Protein AF-A0A5S9R3N2-F1 (afdb_monomer)

Secondary structure (DSSP, 8-state):
-PPPP--SGGGGGGSSEEEEEEEEE-TT--S-STTHHHHHHHHHHHHHHHTT-EEEEEE-S-EETTEEEEEEEEEEEHHHHT-B-TTSSBHHHHHHHHHHHHHSSS----EEEEE-HHHHHHHHHHHHHHHHTHHHHHHHHHHHGGG--TTGGGSPPEEEE-SS--TTS-EEEEEEEEEEEPTTSS-EEEEEEEE-GGG-TT--BTTBS--TTS-BEEESPP--S--PPEEEEEEEE-B-TTT--TT-B--S--SS-EEEEEESSHHHHHHHHHHHHHHH-GGG-

Mean predicted aligned error: 8.27 Å

Organism: Mycolicibacterium vanbaalenii (NCBI:txid110539)

Structure (mmCIF, N/CA/C/O backbone):
data_AF-A0A5S9R3N2-F1
#
_entry.id   AF-A0A5S9R3N2-F1
#
loop_
_atom_site.group_PDB
_atom_site.id
_atom_site.type_symbol
_atom_site.label_atom_id
_atom_site.label_alt_id
_atom_site.label_comp_id
_atom_site.label_asym_id
_atom_site.label_entity_id
_atom_site.label_seq_id
_atom_site.pdbx_PDB_ins_code
_atom_site.Cartn_x
_atom_site.Cartn_y
_atom_site.Cartn_z
_atom_site.occupancy
_atom_site.B_iso_or_equiv
_atom_site.auth_seq_id
_atom_site.auth_comp_id
_atom_site.auth_asym_id
_atom_site.auth_atom_id
_atom_site.pdbx_PDB_model_num
ATOM 1 N N . MET A 1 1 ? -7.292 -4.914 -21.454 1.00 49.28 1 MET A N 1
ATOM 2 C CA . MET A 1 1 ? -6.647 -3.614 -21.186 1.00 49.28 1 MET A CA 1
ATOM 3 C C . MET A 1 1 ? -7.211 -3.147 -19.859 1.00 49.28 1 MET A C 1
ATOM 5 O O . MET A 1 1 ? -8.420 -2.962 -19.795 1.00 49.28 1 MET A O 1
ATOM 9 N N . GLU A 1 2 ? -6.412 -3.124 -18.789 1.00 64.81 2 GLU A N 1
ATOM 10 C CA . GLU A 1 2 ? -6.899 -2.618 -17.497 1.00 64.81 2 GLU A CA 1
ATOM 11 C C . GLU A 1 2 ? -7.214 -1.121 -17.637 1.00 64.81 2 GLU A C 1
ATOM 13 O O . GLU A 1 2 ? -6.477 -0.382 -18.295 1.00 64.81 2 GLU A O 1
ATOM 18 N N . VAL A 1 3 ? -8.349 -0.695 -17.081 1.00 78.44 3 VAL A N 1
ATOM 19 C CA . VAL A 1 3 ? -8.794 0.704 -17.096 1.00 78.44 3 VAL A CA 1
ATOM 20 C C . VAL A 1 3 ? -8.132 1.424 -15.929 1.00 78.44 3 VAL A C 1
ATOM 22 O O . VAL A 1 3 ? -8.091 0.895 -14.821 1.00 78.44 3 VAL A O 1
ATOM 25 N N . LEU A 1 4 ? -7.608 2.622 -16.182 1.00 82.06 4 LEU A N 1
ATOM 26 C CA . LEU A 1 4 ? -6.974 3.435 -15.152 1.00 82.06 4 LEU A CA 1
ATOM 27 C C . LEU A 1 4 ? -7.987 3.786 -14.041 1.00 82.06 4 LEU A C 1
ATOM 29 O O . LEU A 1 4 ? -9.078 4.256 -14.379 1.00 82.06 4 LEU A O 1
ATOM 33 N N . PRO A 1 5 ? -7.643 3.634 -12.748 1.00 83.25 5 PRO A N 1
ATOM 34 C CA . PRO A 1 5 ? -8.538 3.994 -11.652 1.00 83.25 5 PRO A CA 1
ATOM 35 C C . PRO A 1 5 ? -8.988 5.462 -11.705 1.00 83.25 5 PRO A C 1
ATOM 37 O O . PRO A 1 5 ? -8.239 6.357 -12.115 1.00 83.25 5 PRO A O 1
ATOM 40 N N . THR A 1 6 ? -10.218 5.726 -11.269 1.00 84.94 6 THR A N 1
ATOM 41 C CA . THR A 1 6 ? -10.836 7.064 -11.232 1.00 84.94 6 THR A CA 1
ATOM 42 C C . THR A 1 6 ? -11.116 7.480 -9.798 1.00 84.94 6 THR A C 1
ATOM 44 O O . THR A 1 6 ? -11.532 6.642 -9.020 1.00 84.94 6 THR A O 1
ATOM 47 N N . ARG A 1 7 ? -10.950 8.757 -9.445 1.00 82.81 7 ARG A N 1
ATOM 48 C CA . ARG A 1 7 ? -11.195 9.256 -8.078 1.00 82.81 7 ARG A CA 1
ATOM 49 C C . ARG A 1 7 ? -12.700 9.437 -7.806 1.00 82.81 7 ARG A C 1
ATOM 51 O O . ARG A 1 7 ? -13.434 9.797 -8.723 1.00 82.81 7 ARG A O 1
ATOM 58 N N . GLY A 1 8 ? -13.128 9.255 -6.553 1.00 76.75 8 GLY A N 1
ATOM 59 C CA . GLY A 1 8 ? -14.491 9.537 -6.069 1.00 76.75 8 GLY A CA 1
ATOM 60 C C . GLY A 1 8 ? -15.177 8.341 -5.400 1.00 76.75 8 GLY A C 1
ATOM 61 O O . GLY A 1 8 ? -14.765 7.198 -5.597 1.00 76.75 8 GLY A O 1
ATOM 62 N N . ASP A 1 9 ? -16.230 8.604 -4.625 1.00 75.88 9 ASP A N 1
ATOM 63 C CA . ASP A 1 9 ? -16.916 7.584 -3.812 1.00 75.88 9 ASP A CA 1
ATOM 64 C C . ASP A 1 9 ? -17.623 6.524 -4.665 1.00 75.88 9 ASP A C 1
ATOM 66 O O . ASP A 1 9 ? -17.550 5.331 -4.368 1.00 75.88 9 ASP A O 1
ATOM 70 N N . ASP A 1 10 ? -18.211 6.922 -5.795 1.00 83.00 10 ASP A N 1
ATOM 71 C CA . ASP A 1 10 ? -18.838 5.986 -6.739 1.00 83.00 10 ASP A CA 1
ATOM 72 C C . ASP A 1 10 ? -17.826 4.981 -7.320 1.00 83.00 10 ASP A C 1
ATOM 74 O O . ASP A 1 10 ? -18.173 3.843 -7.654 1.00 83.00 10 ASP A O 1
ATOM 78 N N . ALA A 1 11 ? -16.546 5.367 -7.403 1.00 87.25 11 ALA A N 1
ATOM 79 C CA . ALA A 1 11 ? -15.490 4.509 -7.930 1.00 87.25 11 ALA A CA 1
ATOM 80 C C . ALA A 1 11 ? -15.107 3.375 -6.966 1.00 87.25 11 ALA A C 1
ATOM 82 O O . ALA A 1 11 ? -14.606 2.343 -7.424 1.00 87.25 11 ALA A O 1
ATOM 83 N N . LEU A 1 12 ? -15.417 3.499 -5.666 1.00 90.75 12 LEU A N 1
ATOM 84 C CA . LEU A 1 12 ? -15.166 2.454 -4.664 1.00 90.75 12 LEU A CA 1
ATOM 85 C C . LEU A 1 12 ? -15.790 1.110 -5.060 1.00 90.75 12 LEU A C 1
ATOM 87 O O . LEU A 1 12 ? -15.253 0.048 -4.751 1.00 90.75 12 LEU A O 1
ATOM 91 N N . GLN A 1 13 ? -16.896 1.132 -5.811 1.00 88.50 13 GLN A N 1
ATOM 92 C CA . GLN A 1 13 ? -17.572 -0.087 -6.259 1.00 88.50 13 GLN A CA 1
ATOM 93 C C . GLN A 1 13 ? -16.797 -0.889 -7.321 1.00 88.50 13 GLN A C 1
ATOM 95 O O . GLN A 1 13 ? -17.132 -2.057 -7.579 1.00 88.50 13 GLN A O 1
ATOM 100 N N . THR A 1 14 ? -15.756 -0.287 -7.899 1.00 89.50 14 THR A N 1
ATOM 101 C CA . THR A 1 14 ? -14.959 -0.839 -9.004 1.00 89.50 14 THR A CA 1
ATOM 102 C C . THR A 1 14 ? -13.580 -1.348 -8.583 1.00 89.50 14 THR A C 1
ATOM 104 O O . THR A 1 14 ? -12.957 -2.093 -9.339 1.00 89.50 14 THR A O 1
ATOM 107 N N . TYR A 1 15 ? -13.106 -0.988 -7.389 1.00 92.88 15 TYR A N 1
ATOM 108 C CA . TYR A 1 15 ? -11.791 -1.400 -6.901 1.00 92.88 15 TYR A CA 1
ATOM 109 C C . TYR A 1 15 ? -11.777 -2.861 -6.441 1.00 92.88 15 TYR A C 1
ATOM 111 O O . TYR A 1 15 ? -12.813 -3.445 -6.120 1.00 92.88 15 TYR A O 1
ATOM 119 N N . ARG A 1 16 ? -10.581 -3.466 -6.406 1.00 93.25 16 ARG A N 1
ATOM 120 C CA . ARG A 1 16 ? -10.380 -4.830 -5.880 1.00 93.25 16 ARG A CA 1
ATOM 121 C C . ARG A 1 16 ? -10.579 -4.897 -4.363 1.00 93.25 16 ARG A C 1
ATOM 123 O O . ARG A 1 16 ? -11.036 -5.918 -3.846 1.00 93.25 16 ARG A O 1
ATOM 130 N N . SER A 1 17 ? -10.277 -3.804 -3.672 1.00 94.56 17 SER A N 1
ATOM 131 C CA . SER A 1 17 ? -10.506 -3.622 -2.243 1.00 94.56 17 SER A CA 1
ATOM 132 C C . SER A 1 17 ? -10.800 -2.161 -1.920 1.00 94.56 17 SER A C 1
ATOM 134 O O . SER A 1 17 ? -10.365 -1.266 -2.645 1.00 94.56 17 SER A O 1
ATOM 136 N N . VAL A 1 18 ? -11.477 -1.933 -0.800 1.00 96.50 18 VAL A N 1
ATOM 137 C CA . VAL A 1 18 ? -11.767 -0.606 -0.246 1.00 96.50 18 VAL A CA 1
ATOM 138 C C . VAL A 1 18 ? -11.217 -0.550 1.172 1.00 96.50 18 VAL A C 1
ATOM 140 O O . VAL A 1 18 ? -11.474 -1.455 1.965 1.00 96.50 18 VAL A O 1
ATOM 143 N N . VAL A 1 19 ? -10.478 0.506 1.494 1.00 95.81 19 VAL A N 1
ATOM 144 C CA . VAL A 1 19 ? -10.038 0.779 2.864 1.00 95.81 19 VAL A CA 1
ATOM 145 C C . VAL A 1 19 ? -11.189 1.419 3.628 1.00 95.81 19 VAL A C 1
ATOM 147 O O . VAL A 1 19 ? -11.817 2.362 3.147 1.00 95.81 19 VAL A O 1
ATOM 150 N N . TRP A 1 20 ? -11.485 0.875 4.800 1.00 97.50 20 TRP A N 1
ATOM 151 C CA . TRP A 1 20 ? -12.484 1.370 5.737 1.00 97.50 20 TRP A CA 1
ATOM 152 C C . TRP A 1 20 ? -11.808 1.821 7.019 1.00 97.50 20 TRP A C 1
ATOM 154 O O . TRP A 1 20 ? -10.958 1.107 7.546 1.00 97.50 20 TRP A O 1
ATOM 164 N N . CYS A 1 21 ? -12.231 2.974 7.520 1.00 96.75 21 CYS A N 1
ATOM 165 C CA . CYS A 1 21 ? -11.824 3.505 8.807 1.00 96.75 21 CYS A CA 1
ATOM 166 C C . CYS A 1 21 ? -12.900 3.200 9.845 1.00 96.75 21 CYS A C 1
ATOM 168 O O . CYS A 1 21 ? -14.094 3.382 9.589 1.00 96.75 21 CYS A O 1
ATOM 170 N N . ILE A 1 22 ? -12.455 2.756 11.014 1.00 97.12 22 ILE A N 1
ATOM 171 C CA . ILE A 1 22 ? -13.228 2.762 12.252 1.00 97.12 22 ILE A CA 1
ATOM 172 C C . ILE A 1 22 ? -12.551 3.795 13.135 1.00 97.12 22 ILE A C 1
ATOM 174 O O . ILE A 1 22 ? -11.367 3.657 13.412 1.00 97.12 22 ILE A O 1
ATOM 178 N N . GLU A 1 23 ? -13.268 4.830 13.539 1.00 94.75 23 GLU A N 1
ATOM 179 C CA . GLU A 1 23 ? -12.723 5.940 14.311 1.00 94.75 23 GLU A CA 1
ATOM 180 C C . GLU A 1 23 ? -13.515 6.130 15.600 1.00 94.75 23 GLU A C 1
ATOM 182 O O . GLU A 1 23 ? -14.741 5.993 15.614 1.00 94.75 23 GLU A O 1
ATOM 187 N N . VAL A 1 24 ? -12.803 6.468 16.670 1.00 92.75 24 VAL A N 1
ATOM 188 C CA . VAL A 1 24 ? -13.380 6.870 17.950 1.00 92.75 24 VAL A CA 1
ATOM 189 C C . VAL A 1 24 ? -12.661 8.111 18.473 1.00 92.75 24 VAL A C 1
ATOM 191 O O . VAL A 1 24 ? -11.440 8.232 18.360 1.00 92.75 24 VAL A O 1
ATOM 194 N N . ARG A 1 25 ? -13.427 9.048 19.034 1.00 89.94 25 ARG A N 1
ATOM 195 C CA . ARG A 1 25 ? -12.912 10.269 19.670 1.00 89.94 25 ARG A CA 1
ATOM 196 C C . ARG A 1 25 ? -12.818 10.063 21.178 1.00 89.94 25 ARG A C 1
ATOM 198 O O . ARG A 1 25 ? -13.743 9.518 21.779 1.00 89.94 25 ARG A O 1
ATOM 205 N N . ASP A 1 26 ? -11.739 10.542 21.792 1.00 88.00 26 ASP A N 1
ATOM 206 C CA . ASP A 1 26 ? -11.514 10.438 23.237 1.00 88.00 26 ASP A CA 1
ATOM 207 C C . ASP A 1 26 ? -11.354 11.823 23.895 1.00 88.00 26 ASP A C 1
ATOM 209 O O . ASP A 1 26 ? -10.277 12.191 24.371 1.00 88.00 26 ASP A O 1
ATOM 213 N N . PRO A 1 27 ? -12.432 12.630 23.958 1.00 86.88 27 PRO A N 1
ATOM 214 C CA . PRO A 1 27 ? -12.379 13.965 24.560 1.00 86.88 27 PRO A CA 1
ATOM 215 C C . PRO A 1 27 ? -12.075 13.932 26.063 1.00 86.88 27 PRO A C 1
ATOM 217 O O . PRO A 1 27 ? -11.571 14.906 26.618 1.00 86.88 27 PRO A O 1
ATOM 220 N N . ALA A 1 28 ? -12.380 12.817 26.731 1.00 86.06 28 ALA A N 1
ATOM 221 C CA . ALA A 1 28 ? -12.097 12.620 28.146 1.00 86.06 28 ALA A CA 1
ATOM 222 C C . ALA A 1 28 ? -10.658 12.137 28.405 1.00 86.06 28 ALA A C 1
ATOM 224 O O . ALA A 1 28 ? -10.270 12.028 29.570 1.00 86.06 28 ALA A O 1
ATOM 225 N N . LYS A 1 29 ? -9.877 11.883 27.341 1.00 84.81 29 LYS A N 1
ATOM 226 C CA . LYS A 1 29 ? -8.503 11.369 27.385 1.00 84.81 29 LYS A CA 1
ATOM 227 C C . LYS A 1 29 ? -8.404 10.133 28.281 1.00 84.81 29 LYS A C 1
ATOM 229 O O . LYS A 1 29 ? -7.531 10.068 29.135 1.00 84.81 29 LYS A O 1
ATOM 234 N N . ILE A 1 30 ? -9.338 9.191 28.148 1.00 84.12 30 ILE A N 1
ATOM 235 C CA . ILE A 1 30 ? -9.422 7.960 28.949 1.00 84.12 30 ILE A CA 1
ATOM 236 C C . ILE A 1 30 ? -8.388 6.922 28.506 1.00 84.12 30 ILE A C 1
ATOM 238 O O . ILE A 1 30 ? -7.948 6.108 29.320 1.00 84.12 30 ILE A O 1
ATOM 242 N N . LEU A 1 31 ? -8.010 6.919 27.228 1.00 80.25 31 LEU A N 1
ATOM 243 C CA . LEU A 1 31 ? -7.076 5.944 26.676 1.00 80.25 31 LEU A CA 1
ATOM 244 C C . LEU A 1 31 ? -5.619 6.268 27.037 1.00 80.25 31 LEU A C 1
ATOM 246 O O . LEU A 1 31 ? -4.851 5.314 27.119 1.00 80.25 31 LEU A O 1
ATOM 250 N N . VAL A 1 32 ? -5.312 7.546 27.345 1.00 63.56 32 VAL A N 1
ATOM 251 C CA . VAL A 1 32 ? -4.076 8.191 27.893 1.00 63.56 32 VAL A CA 1
ATOM 252 C C . VAL A 1 32 ? -2.705 7.671 27.411 1.00 63.56 32 VAL A C 1
ATOM 254 O O . VAL A 1 32 ? -1.679 8.091 27.941 1.00 63.56 32 VAL A O 1
ATOM 257 N N . ASP A 1 33 ? -2.653 6.748 26.463 1.00 64.50 33 ASP A N 1
ATOM 258 C CA . ASP A 1 33 ? -1.460 5.989 26.104 1.00 64.50 33 ASP A CA 1
ATOM 259 C C . ASP A 1 33 ? -1.456 5.726 24.595 1.00 64.50 33 ASP A C 1
ATOM 261 O O . ASP A 1 33 ? -2.419 5.170 24.057 1.00 64.50 33 ASP A O 1
ATOM 265 N N . ASP A 1 34 ? -0.338 6.084 23.965 1.00 63.19 34 ASP A N 1
ATOM 266 C CA . ASP A 1 34 ? 0.006 5.932 22.547 1.00 63.19 34 ASP A CA 1
ATOM 267 C C . ASP A 1 34 ? 0.194 4.450 22.125 1.00 63.19 34 ASP A C 1
ATOM 269 O O . ASP A 1 34 ? 0.749 4.153 21.076 1.00 63.19 34 ASP A O 1
ATOM 273 N N . SER A 1 35 ? -0.222 3.487 22.959 1.00 78.44 35 SER A N 1
ATOM 274 C CA . SER A 1 35 ? -0.158 2.041 22.695 1.00 78.44 35 SER A CA 1
ATOM 275 C C . SER A 1 35 ? -1.501 1.415 22.300 1.00 78.44 35 SER A C 1
ATOM 277 O O . SER A 1 35 ? -1.657 0.186 22.306 1.00 78.44 35 SER A O 1
ATOM 279 N N . VAL A 1 36 ? -2.536 2.217 22.022 1.00 86.25 36 VAL A N 1
ATOM 280 C CA . VAL A 1 36 ? -3.865 1.691 21.653 1.00 86.25 36 VAL A CA 1
ATOM 281 C C . VAL A 1 36 ? -3.776 0.805 20.410 1.00 86.25 36 VAL A C 1
ATOM 283 O O . VAL A 1 36 ? -4.348 -0.293 20.403 1.00 86.25 36 VAL A O 1
ATOM 286 N N . GLY A 1 37 ? -3.027 1.230 19.398 1.00 86.19 37 GLY A N 1
ATOM 287 C CA . GLY A 1 37 ? -2.753 0.474 18.186 1.00 86.19 37 GLY A CA 1
ATOM 288 C C . GLY A 1 37 ? -2.079 -0.858 18.495 1.00 86.19 37 GLY A C 1
ATOM 289 O O . GLY A 1 37 ? -2.612 -1.907 18.127 1.00 86.19 37 GLY A O 1
ATOM 290 N N . GLU A 1 38 ? -0.986 -0.845 19.262 1.00 86.12 38 GLU A N 1
ATOM 291 C CA . GLU A 1 38 ? -0.251 -2.061 19.650 1.00 86.12 38 GLU A CA 1
ATOM 292 C C . GLU A 1 38 ? -1.133 -3.058 20.420 1.00 86.12 38 GLU A C 1
ATOM 294 O O . GLU A 1 38 ? -1.166 -4.256 20.116 1.00 86.12 38 GLU A O 1
ATOM 299 N N . ARG A 1 39 ? -1.907 -2.573 21.401 1.00 87.94 39 ARG A N 1
ATOM 300 C CA . ARG A 1 39 ? -2.782 -3.416 22.234 1.00 87.94 39 ARG A CA 1
ATOM 301 C C . ARG A 1 39 ? -3.935 -4.029 21.447 1.00 87.94 39 ARG A C 1
ATOM 303 O O . ARG A 1 39 ? -4.363 -5.146 21.747 1.00 87.94 39 ARG A O 1
ATOM 310 N N . THR A 1 40 ? -4.464 -3.306 20.463 1.00 92.19 40 THR A N 1
ATOM 311 C CA . THR A 1 40 ? -5.626 -3.750 19.679 1.00 92.19 40 THR A CA 1
ATOM 312 C C . THR A 1 40 ? -5.243 -4.517 18.414 1.00 92.19 40 THR A C 1
ATOM 314 O O . THR A 1 40 ? -6.062 -5.302 17.926 1.00 92.19 40 THR A O 1
ATOM 317 N N . GLN A 1 41 ? -4.002 -4.388 17.929 1.00 91.44 41 GLN A N 1
ATOM 318 C CA . GLN A 1 41 ? -3.512 -4.991 16.685 1.00 91.44 41 GLN A CA 1
ATOM 319 C C . GLN A 1 41 ? -3.823 -6.484 16.580 1.00 91.44 41 GLN A C 1
ATOM 321 O O . GLN A 1 41 ? -4.358 -6.923 15.562 1.00 91.44 41 GLN A O 1
ATOM 326 N N . GLY A 1 42 ? -3.524 -7.273 17.617 1.00 92.12 42 GLY A N 1
ATOM 327 C CA . GLY A 1 42 ? -3.756 -8.722 17.596 1.00 92.12 42 GLY A CA 1
ATOM 328 C C . GLY A 1 42 ? -5.237 -9.079 17.423 1.00 92.12 42 GLY A C 1
ATOM 329 O O . GLY A 1 42 ? -5.586 -9.919 16.591 1.00 92.12 42 GLY A O 1
ATOM 330 N N . THR A 1 43 ? -6.115 -8.392 18.158 1.00 94.94 43 THR A N 1
ATOM 331 C CA . THR A 1 43 ? -7.570 -8.594 18.099 1.00 94.94 43 THR A CA 1
ATOM 332 C C . THR A 1 43 ? -8.137 -8.165 16.749 1.00 94.94 43 THR A C 1
ATOM 334 O O . THR A 1 43 ? -8.847 -8.939 16.105 1.00 94.94 43 THR A O 1
ATOM 337 N N . VAL A 1 44 ? -7.797 -6.958 16.292 1.00 95.88 44 VAL A N 1
ATOM 338 C CA . VAL A 1 44 ? -8.295 -6.401 15.027 1.00 95.88 44 VAL A CA 1
ATOM 339 C C . VAL A 1 44 ? -7.820 -7.241 13.845 1.00 95.88 44 VAL A C 1
ATOM 341 O O . VAL A 1 44 ? -8.634 -7.618 13.000 1.00 95.88 44 VAL A O 1
ATOM 344 N N . SER A 1 45 ? -6.538 -7.618 13.827 1.00 94.88 45 SER A N 1
ATOM 345 C CA . SER A 1 45 ? -5.966 -8.473 12.782 1.00 94.88 45 SER A CA 1
ATOM 346 C C . SER A 1 45 ? -6.663 -9.828 12.716 1.00 94.88 45 SER A C 1
ATOM 348 O O . SER A 1 45 ? -7.013 -10.281 11.629 1.00 94.88 45 SER A O 1
ATOM 350 N N . ALA A 1 46 ? -6.910 -10.472 13.863 1.00 96.62 46 ALA A N 1
ATOM 351 C CA . ALA A 1 46 ? -7.569 -11.775 13.907 1.00 96.62 46 ALA A CA 1
ATOM 352 C C . ALA A 1 46 ? -9.015 -11.713 13.388 1.00 96.62 46 ALA A C 1
ATOM 354 O O . ALA A 1 46 ? -9.430 -12.568 12.599 1.00 96.62 46 ALA A O 1
ATOM 355 N N . VAL A 1 47 ? -9.776 -10.687 13.791 1.00 97.88 47 VAL A N 1
ATOM 356 C CA . VAL A 1 47 ? -11.153 -10.498 13.314 1.00 97.88 47 VAL A CA 1
ATOM 357 C C . VAL A 1 47 ? -11.156 -10.185 11.820 1.00 97.88 47 VAL A C 1
ATOM 359 O O . VAL A 1 47 ? -11.846 -10.881 11.078 1.00 97.88 47 VAL A O 1
ATOM 362 N N . ALA A 1 48 ? -10.354 -9.226 11.350 1.00 97.19 48 ALA A N 1
ATOM 363 C CA . ALA A 1 48 ? -10.262 -8.887 9.929 1.00 97.19 48 ALA A CA 1
ATOM 364 C C . ALA A 1 48 ? -9.872 -10.107 9.072 1.00 97.19 48 ALA A C 1
ATOM 366 O O . ALA A 1 48 ? -10.553 -10.420 8.089 1.00 97.19 48 ALA A O 1
ATOM 367 N N . ALA A 1 49 ? -8.853 -10.861 9.495 1.00 96.88 49 ALA A N 1
ATOM 368 C CA . ALA A 1 49 ? -8.376 -12.047 8.788 1.00 96.88 49 ALA A CA 1
ATOM 369 C C . ALA A 1 49 ? -9.442 -13.150 8.680 1.00 96.88 49 ALA A C 1
ATOM 371 O O . ALA A 1 49 ? -9.498 -13.846 7.666 1.00 96.88 49 ALA A O 1
ATOM 372 N N . SER A 1 50 ? -10.342 -13.282 9.665 1.00 97.56 50 SER A N 1
ATOM 373 C CA . SER A 1 50 ? -11.446 -14.258 9.605 1.00 97.56 50 SER A CA 1
ATOM 374 C C . SER A 1 50 ? -12.441 -14.003 8.459 1.00 97.56 50 SER A C 1
ATOM 376 O O . SER A 1 50 ? -13.141 -14.923 8.036 1.00 97.56 50 SER A O 1
ATOM 378 N N . TYR A 1 51 ? -12.447 -12.784 7.906 1.00 96.94 51 TYR A N 1
ATOM 379 C CA . TYR A 1 51 ? -13.213 -12.388 6.719 1.00 96.94 51 TYR A CA 1
ATOM 380 C C . TYR A 1 51 ? -12.335 -12.248 5.462 1.00 96.94 51 TYR A C 1
ATOM 382 O O . TYR A 1 51 ? -12.797 -11.745 4.440 1.00 96.94 51 TYR A O 1
ATOM 390 N N . GLY A 1 52 ? -11.059 -12.645 5.518 1.00 96.25 52 GLY A N 1
ATOM 391 C CA . GLY A 1 52 ? -10.096 -12.422 4.435 1.00 96.25 52 GLY A CA 1
ATOM 392 C C . GLY A 1 52 ? -9.737 -10.946 4.221 1.00 96.25 52 GLY A C 1
ATOM 393 O O . GLY A 1 52 ? -9.302 -10.578 3.132 1.00 96.25 52 GLY A O 1
ATOM 394 N N . CYS A 1 53 ? -9.958 -10.097 5.227 1.00 97.06 53 CYS A N 1
ATOM 395 C CA . CYS A 1 53 ? -9.572 -8.687 5.220 1.00 97.06 53 CYS A CA 1
ATOM 396 C C . CYS A 1 53 ? -8.193 -8.502 5.863 1.00 97.06 53 CYS A C 1
ATOM 398 O O . CYS A 1 53 ? -7.725 -9.366 6.606 1.00 97.06 53 CYS A O 1
ATOM 400 N N . ILE A 1 54 ? -7.559 -7.364 5.589 1.00 94.00 54 ILE A N 1
ATOM 401 C CA . ILE A 1 54 ? -6.234 -7.021 6.119 1.00 94.00 54 ILE A CA 1
ATOM 402 C C . ILE A 1 54 ? -6.391 -5.820 7.053 1.00 94.00 54 ILE A C 1
ATOM 404 O O . ILE A 1 54 ? -7.049 -4.845 6.696 1.00 94.00 54 ILE A O 1
ATOM 408 N N . PHE A 1 55 ? -5.821 -5.906 8.252 1.00 92.75 55 PHE A N 1
ATOM 409 C CA . PHE A 1 55 ? -5.613 -4.740 9.108 1.00 92.75 55 PHE A CA 1
ATOM 410 C C . PHE A 1 55 ? -4.349 -4.023 8.628 1.00 92.75 55 PHE A C 1
ATOM 412 O O . PHE A 1 55 ? -3.284 -4.635 8.640 1.00 92.75 55 PHE A O 1
ATOM 419 N N . ASP A 1 56 ? -4.488 -2.781 8.159 1.00 88.56 56 ASP A N 1
ATOM 420 C CA . ASP A 1 56 ? -3.366 -2.010 7.609 1.00 88.56 56 ASP A CA 1
ATOM 421 C C . ASP A 1 56 ? -2.574 -1.338 8.745 1.00 88.56 56 ASP A C 1
ATOM 423 O O . ASP A 1 56 ? -1.388 -1.609 8.922 1.00 88.56 56 ASP A O 1
ATOM 427 N N . CYS A 1 57 ? -3.227 -0.484 9.538 1.00 86.94 57 CYS A N 1
ATOM 428 C CA . CYS A 1 57 ? -2.614 0.223 10.665 1.00 86.94 57 CYS A CA 1
ATOM 429 C C . CYS A 1 57 ? -3.668 0.798 11.626 1.00 86.94 57 CYS A C 1
ATOM 431 O O . CYS A 1 57 ? -4.872 0.795 11.339 1.00 86.94 57 CYS A O 1
ATOM 433 N N . CYS A 1 58 ? -3.197 1.306 12.766 1.00 89.00 58 CYS A N 1
ATOM 434 C CA . CYS A 1 58 ? -3.954 2.173 13.660 1.00 89.00 58 CYS A CA 1
ATOM 435 C C . CYS A 1 58 ? -3.220 3.513 13.794 1.00 89.00 58 CYS A C 1
ATOM 437 O O . CYS A 1 58 ? -2.003 3.502 13.948 1.00 89.00 58 CYS A O 1
ATOM 439 N N . TYR A 1 59 ? -3.957 4.620 13.726 1.00 84.88 59 TYR A N 1
ATOM 440 C CA . TYR A 1 59 ? -3.504 5.936 14.179 1.00 84.88 59 TYR A CA 1
ATOM 441 C C . TYR A 1 59 ? -3.975 6.130 15.612 1.00 84.88 59 TYR A C 1
ATOM 443 O O . TYR A 1 59 ? -5.173 5.972 15.874 1.00 84.88 59 TYR A O 1
ATOM 451 N N . ASP A 1 60 ? -3.046 6.413 16.515 1.00 80.25 60 ASP A N 1
ATOM 452 C CA . ASP A 1 60 ? -3.291 6.527 17.953 1.00 80.25 60 ASP A CA 1
ATOM 453 C C . ASP A 1 60 ? -2.522 7.664 18.645 1.00 80.25 60 ASP A C 1
ATOM 455 O O . ASP A 1 60 ? -2.666 7.833 19.856 1.00 80.25 60 ASP A O 1
ATOM 459 N N . ASP A 1 61 ? -1.790 8.475 17.881 1.00 75.62 61 ASP A N 1
ATOM 460 C CA . ASP A 1 61 ? -1.014 9.638 18.327 1.00 75.62 61 ASP A CA 1
ATOM 461 C C . ASP A 1 61 ? -1.553 10.983 17.793 1.00 75.62 61 ASP A C 1
ATOM 463 O O . ASP A 1 61 ? -0.981 12.043 18.059 1.00 75.62 61 ASP A O 1
ATOM 467 N N . ASP A 1 62 ? -2.677 10.963 17.069 1.00 75.44 62 ASP A N 1
ATOM 468 C CA . ASP A 1 62 ? -3.266 12.146 16.446 1.00 75.44 62 ASP A CA 1
ATOM 469 C C . ASP A 1 62 ? -4.351 12.830 17.305 1.00 75.44 62 ASP A C 1
ATOM 471 O O . ASP A 1 62 ? -5.095 12.219 18.081 1.00 75.44 62 ASP A O 1
ATOM 475 N N . GLU A 1 63 ? -4.533 14.132 17.069 1.00 78.81 63 GLU A N 1
ATOM 476 C CA . GLU A 1 63 ? -5.614 14.936 17.640 1.00 78.81 63 GLU A CA 1
ATOM 477 C C . GLU A 1 63 ? -6.249 15.872 16.598 1.00 78.81 63 GLU A C 1
ATOM 479 O O . GLU A 1 63 ? -5.596 16.365 15.679 1.00 78.81 63 GLU A O 1
ATOM 484 N N . VAL A 1 64 ? -7.548 16.144 16.745 1.00 79.50 64 VAL A N 1
ATOM 485 C CA . VAL A 1 64 ? -8.242 17.211 16.001 1.00 79.50 64 VAL A CA 1
ATOM 486 C C . VAL A 1 64 ? -8.887 18.128 17.015 1.00 79.50 64 VAL A C 1
ATOM 488 O O . VAL A 1 64 ? -9.583 17.651 17.906 1.00 79.50 64 VAL A O 1
ATOM 491 N N . ASP A 1 65 ? -8.657 19.433 16.882 1.00 83.69 65 ASP A N 1
ATOM 492 C CA . ASP A 1 65 ? -9.149 20.435 17.831 1.00 83.69 65 ASP A CA 1
ATOM 493 C C . ASP A 1 65 ? -8.791 20.079 19.295 1.00 83.69 65 ASP A C 1
ATOM 495 O O . ASP A 1 65 ? -9.618 20.214 20.194 1.00 83.69 65 ASP A O 1
ATOM 499 N N . GLU A 1 66 ? -7.561 19.588 19.524 1.00 82.56 66 GLU A N 1
ATOM 500 C CA . GLU A 1 66 ? -7.027 19.124 20.828 1.00 82.56 66 GLU A CA 1
ATOM 501 C C . GLU A 1 66 ? -7.740 17.887 21.426 1.00 82.56 66 GLU A C 1
ATOM 503 O O . GLU A 1 66 ? -7.529 17.528 22.595 1.00 82.56 66 GLU A O 1
ATOM 508 N N . ILE A 1 67 ? -8.592 17.226 20.633 1.00 84.50 67 ILE A N 1
ATOM 509 C CA . ILE A 1 67 ? -9.292 15.989 20.988 1.00 84.50 67 ILE A CA 1
ATOM 510 C C . ILE A 1 67 ? -8.560 14.801 20.350 1.00 84.50 67 ILE A C 1
ATOM 512 O O . ILE A 1 67 ? -8.596 14.666 19.118 1.00 84.50 67 ILE A O 1
ATOM 516 N N . PRO A 1 68 ? -7.956 13.911 21.164 1.00 87.69 68 PRO A N 1
ATOM 517 C CA . PRO A 1 68 ? -7.360 12.679 20.671 1.00 87.69 68 PRO A CA 1
ATOM 518 C C . PRO A 1 68 ? -8.378 11.830 19.920 1.00 87.69 68 PRO A C 1
ATOM 520 O O . PRO A 1 68 ? -9.555 11.743 20.305 1.00 87.69 68 PRO A O 1
ATOM 523 N N . TYR A 1 69 ? -7.924 11.187 18.853 1.00 88.00 69 TYR A N 1
ATOM 524 C CA . TYR A 1 69 ? -8.723 10.200 18.149 1.00 88.00 69 TYR A CA 1
ATOM 525 C C . TYR A 1 69 ? -7.903 8.970 17.816 1.00 88.00 69 TYR A C 1
ATOM 527 O O . TYR A 1 69 ? -6.697 9.034 17.619 1.00 88.00 69 TYR A O 1
ATOM 535 N N . TYR A 1 70 ? -8.607 7.850 17.733 1.00 90.88 70 TYR A N 1
ATOM 536 C CA . TYR A 1 70 ? -8.025 6.568 17.391 1.00 90.88 70 TYR A CA 1
ATOM 537 C C . TYR A 1 70 ? -8.729 6.047 16.155 1.00 90.88 70 TYR A C 1
ATOM 539 O O . TYR A 1 70 ? -9.964 6.022 16.107 1.00 90.88 70 TYR A O 1
ATOM 547 N N . GLN A 1 71 ? -7.958 5.657 15.147 1.00 93.06 71 GLN A N 1
ATOM 548 C CA . GLN A 1 71 ? -8.500 5.221 13.870 1.00 93.06 71 GLN A CA 1
ATOM 549 C C . GLN A 1 71 ? -7.844 3.928 13.404 1.00 93.06 71 GLN A C 1
ATOM 551 O O . GLN A 1 71 ? -6.641 3.882 13.180 1.00 93.06 71 GLN A O 1
ATOM 556 N N . TRP A 1 72 ? -8.647 2.888 13.193 1.00 95.31 72 TRP A N 1
ATOM 557 C CA . TRP A 1 72 ? -8.209 1.609 12.637 1.00 95.31 72 TRP A CA 1
ATOM 558 C C . TRP A 1 72 ? -8.573 1.527 11.160 1.00 95.31 72 TRP A C 1
ATOM 560 O O . TRP A 1 72 ? -9.740 1.700 10.794 1.00 95.31 72 TRP A O 1
ATOM 570 N N . MET A 1 73 ? -7.590 1.209 10.320 1.00 95.88 73 MET A N 1
ATOM 571 C CA . MET A 1 73 ? -7.780 1.039 8.883 1.00 95.88 73 MET A CA 1
ATOM 572 C C . MET A 1 73 ? -7.821 -0.438 8.497 1.00 95.88 73 MET A C 1
ATOM 574 O O . MET A 1 73 ? -6.899 -1.208 8.771 1.00 95.88 73 MET A O 1
ATOM 578 N N . ILE A 1 74 ? -8.902 -0.831 7.825 1.00 97.06 74 ILE A N 1
ATOM 579 C CA . ILE A 1 74 ? -9.136 -2.198 7.363 1.00 97.06 74 ILE A CA 1
ATOM 580 C C . ILE A 1 74 ? -9.272 -2.200 5.848 1.00 97.06 74 ILE A C 1
ATOM 582 O O . ILE A 1 74 ? -10.193 -1.598 5.290 1.00 97.06 74 ILE A O 1
ATOM 586 N N . ARG A 1 75 ? -8.406 -2.944 5.167 1.00 96.62 75 ARG A N 1
ATOM 587 C CA . ARG A 1 75 ? -8.543 -3.223 3.741 1.00 96.62 75 ARG A CA 1
ATOM 588 C C . ARG A 1 75 ? -9.537 -4.354 3.536 1.00 96.62 75 ARG A C 1
ATOM 590 O O . ARG A 1 75 ? -9.277 -5.515 3.858 1.00 96.62 75 ARG A O 1
ATOM 597 N N . VAL A 1 76 ? -10.687 -4.005 2.972 1.00 97.75 76 VAL A N 1
ATOM 598 C CA . VAL A 1 76 ? -11.810 -4.918 2.762 1.00 97.75 76 VAL A CA 1
ATOM 599 C C . VAL A 1 76 ? -11.856 -5.339 1.290 1.00 97.75 76 VAL A C 1
ATOM 601 O O . VAL A 1 76 ? -12.047 -4.477 0.426 1.00 97.75 76 VAL A O 1
ATOM 604 N N . PRO A 1 77 ? -11.720 -6.638 0.956 1.00 96.88 77 PRO A N 1
ATOM 605 C CA . PRO A 1 77 ? -11.903 -7.121 -0.407 1.00 96.88 77 PRO A CA 1
ATOM 606 C C . PRO A 1 77 ? -13.293 -6.784 -0.937 1.00 96.88 77 PRO A C 1
ATOM 608 O O . PRO A 1 77 ? -14.278 -6.784 -0.195 1.00 96.88 77 PRO A O 1
ATOM 611 N N . GLN A 1 78 ? -13.408 -6.580 -2.248 1.00 95.56 78 GLN A N 1
ATOM 612 C CA . GLN A 1 78 ? -14.646 -6.067 -2.832 1.00 95.56 78 GLN A CA 1
ATOM 613 C C . GLN A 1 78 ? -15.880 -6.940 -2.580 1.00 95.56 78 GLN A C 1
ATOM 615 O O . GLN A 1 78 ? -16.999 -6.438 -2.453 1.00 95.56 78 GLN A O 1
ATOM 620 N N . ALA A 1 79 ? -15.688 -8.256 -2.485 1.00 96.00 79 ALA A N 1
ATOM 621 C CA . ALA A 1 79 ? -16.762 -9.184 -2.155 1.00 96.00 79 ALA A CA 1
ATOM 622 C C . ALA A 1 79 ? -17.335 -8.935 -0.748 1.00 96.00 79 ALA A C 1
ATOM 624 O O . ALA A 1 79 ? -18.555 -8.951 -0.588 1.00 96.00 79 ALA A O 1
ATOM 625 N N . GLU A 1 80 ? -16.483 -8.660 0.243 1.00 97.31 80 GLU A N 1
ATOM 626 C CA . GLU A 1 80 ? -16.905 -8.338 1.611 1.00 97.31 80 GLU A CA 1
ATOM 627 C C . GLU A 1 80 ? -17.416 -6.901 1.722 1.00 97.31 80 GLU A C 1
ATOM 629 O O . GLU A 1 80 ? -18.413 -6.659 2.397 1.00 97.31 80 GLU A O 1
ATOM 634 N N . HIS A 1 81 ? -16.820 -5.960 0.983 1.00 96.06 81 HIS A N 1
ATOM 635 C CA . HIS A 1 81 ? -17.279 -4.571 0.920 1.00 96.06 81 HIS A CA 1
ATOM 636 C C . HIS A 1 81 ? -18.756 -4.472 0.514 1.00 96.06 81 HIS A C 1
ATOM 638 O O . HIS A 1 81 ? -19.488 -3.618 1.004 1.00 96.06 81 HIS A O 1
ATOM 644 N N . ARG A 1 82 ? -19.227 -5.365 -0.363 1.00 95.38 82 ARG A N 1
ATOM 645 C CA . ARG A 1 82 ? -20.628 -5.410 -0.814 1.00 95.38 82 ARG A CA 1
ATOM 646 C C . ARG A 1 82 ? -21.580 -6.065 0.192 1.00 95.38 82 ARG A C 1
ATOM 648 O O . ARG A 1 82 ? -22.794 -5.934 0.049 1.00 95.38 82 ARG A O 1
ATOM 655 N N . ARG A 1 83 ? -21.071 -6.773 1.204 1.00 95.75 83 ARG A N 1
ATOM 656 C CA . ARG A 1 83 ? -21.892 -7.424 2.235 1.00 95.75 83 ARG A CA 1
ATOM 657 C C . ARG A 1 83 ? -22.179 -6.443 3.361 1.00 95.75 83 ARG A C 1
ATOM 659 O O . ARG A 1 83 ? -21.465 -6.400 4.361 1.00 95.75 83 ARG A O 1
ATOM 666 N N . ARG A 1 84 ? -23.245 -5.668 3.183 1.00 94.69 84 ARG A N 1
ATOM 667 C CA . ARG A 1 84 ? -23.650 -4.609 4.109 1.00 94.69 84 ARG A CA 1
ATOM 668 C C . ARG A 1 84 ? -24.508 -5.112 5.272 1.00 94.69 84 ARG A C 1
ATOM 670 O O . ARG A 1 84 ? -25.202 -6.130 5.161 1.00 94.69 84 ARG A O 1
ATOM 677 N N . THR A 1 85 ? -24.423 -4.407 6.394 1.00 96.19 85 THR A N 1
ATOM 678 C CA . THR A 1 85 ? -25.387 -4.457 7.499 1.00 96.19 85 THR A CA 1
ATOM 679 C C . THR A 1 85 ? -26.571 -3.528 7.201 1.00 96.19 85 THR A C 1
ATOM 681 O O . THR A 1 85 ? -26.648 -2.914 6.137 1.00 96.19 85 THR A O 1
ATOM 684 N N . THR A 1 86 ? -27.511 -3.414 8.138 1.00 93.50 86 THR A N 1
ATOM 685 C CA . THR A 1 86 ? -28.615 -2.444 8.064 1.00 93.50 86 THR A CA 1
ATOM 686 C C . THR A 1 86 ? -28.163 -0.989 8.219 1.00 93.50 86 THR A C 1
ATOM 688 O O . THR A 1 86 ? -28.902 -0.098 7.822 1.00 93.50 86 THR A O 1
ATOM 691 N N . GLU A 1 87 ? -26.966 -0.751 8.762 1.00 92.19 87 GLU A N 1
ATOM 692 C CA . GLU A 1 87 ? -26.335 0.575 8.898 1.00 92.19 87 GLU A CA 1
ATOM 693 C C . GLU A 1 87 ? -25.504 0.956 7.658 1.00 92.19 87 GLU A C 1
ATOM 695 O O . GLU A 1 87 ? -24.743 1.914 7.687 1.00 92.19 87 GLU A O 1
ATOM 700 N N . ASP A 1 88 ? -25.615 0.179 6.576 1.00 94.06 88 ASP A N 1
ATOM 701 C CA . ASP A 1 88 ? -24.848 0.346 5.336 1.00 94.06 88 ASP A CA 1
ATOM 702 C C . ASP A 1 88 ? -23.314 0.286 5.508 1.00 94.06 88 ASP A C 1
ATOM 704 O O . ASP A 1 88 ? -22.546 0.771 4.680 1.00 94.06 88 ASP A O 1
ATOM 708 N N . ILE A 1 89 ? -22.823 -0.402 6.541 1.00 95.94 89 ILE A N 1
ATOM 709 C CA . ILE A 1 89 ? -21.392 -0.704 6.722 1.00 95.94 89 ILE A CA 1
ATOM 710 C C . ILE A 1 89 ? -21.089 -2.163 6.348 1.00 95.94 89 ILE A C 1
ATOM 712 O O . ILE A 1 89 ? -21.977 -3.014 6.453 1.00 95.94 89 ILE A O 1
ATOM 716 N N . PRO A 1 90 ? -19.872 -2.516 5.891 1.00 97.44 90 PRO A N 1
ATOM 717 C CA . PRO A 1 90 ? -19.521 -3.913 5.655 1.00 97.44 90 PRO A CA 1
ATOM 718 C C . PRO A 1 90 ? -19.572 -4.717 6.960 1.00 97.44 90 PRO A C 1
ATOM 720 O O . PRO A 1 90 ? -19.130 -4.242 8.004 1.00 97.44 90 PRO A O 1
ATOM 723 N N . ARG A 1 91 ? -20.052 -5.964 6.908 1.00 97.56 91 ARG A N 1
ATOM 724 C CA . ARG A 1 91 ? -20.188 -6.829 8.103 1.00 97.56 91 ARG A CA 1
ATOM 725 C C . ARG A 1 91 ? -18.887 -7.019 8.883 1.00 97.56 91 ARG A C 1
ATOM 727 O O . ARG A 1 91 ? -18.918 -7.106 10.103 1.00 97.56 91 ARG A O 1
ATOM 734 N N . VAL A 1 92 ? -17.753 -7.077 8.186 1.00 97.38 92 VAL A N 1
ATOM 735 C CA . VAL A 1 92 ? -16.436 -7.158 8.831 1.00 97.38 92 VAL A CA 1
ATOM 736 C C . VAL A 1 92 ? -16.128 -5.908 9.658 1.00 97.38 92 VAL A C 1
ATOM 738 O O . VAL A 1 92 ? -15.583 -6.032 10.745 1.00 97.38 92 VAL A O 1
ATOM 741 N N . ILE A 1 93 ? -16.518 -4.720 9.189 1.00 98.25 93 ILE A N 1
ATOM 742 C CA . ILE A 1 93 ? -16.289 -3.454 9.898 1.00 98.25 93 ILE A CA 1
ATOM 743 C C . ILE A 1 93 ? -17.130 -3.400 11.165 1.00 98.25 93 ILE A C 1
ATOM 745 O O . ILE A 1 93 ? -16.617 -3.044 12.220 1.00 98.25 93 ILE A O 1
ATOM 749 N N . ASP A 1 94 ? -18.379 -3.854 11.088 1.00 97.38 94 ASP A N 1
ATOM 750 C CA . ASP A 1 94 ? -19.233 -4.012 12.265 1.00 97.38 94 ASP A CA 1
ATOM 751 C C . ASP A 1 94 ? -18.628 -4.993 13.288 1.00 97.38 94 ASP A C 1
ATOM 753 O O . ASP A 1 94 ? -18.511 -4.677 14.470 1.00 97.38 94 ASP A O 1
ATOM 757 N N . ALA A 1 95 ? -18.140 -6.150 12.825 1.00 97.56 95 ALA A N 1
ATOM 758 C CA . ALA A 1 95 ? -17.501 -7.145 13.687 1.00 97.56 95 ALA A CA 1
ATOM 759 C C . ALA A 1 95 ? -16.215 -6.621 14.352 1.00 97.56 95 ALA A C 1
ATOM 761 O O . ALA A 1 95 ? -15.997 -6.858 15.542 1.00 97.56 95 ALA A O 1
ATOM 762 N N . VAL A 1 96 ? -15.371 -5.899 13.607 1.00 97.62 96 VAL A N 1
ATOM 763 C CA . VAL A 1 96 ? -14.161 -5.265 14.153 1.00 97.62 96 VAL A CA 1
ATOM 764 C C . VAL A 1 96 ? -14.539 -4.180 15.163 1.00 97.62 96 VAL A C 1
ATOM 766 O O . VAL A 1 96 ? -13.970 -4.161 16.252 1.00 97.62 96 VAL A O 1
ATOM 769 N N . ARG A 1 97 ? -15.539 -3.339 14.865 1.00 96.69 97 ARG A N 1
ATOM 770 C CA . ARG A 1 97 ? -16.069 -2.333 15.801 1.00 96.69 97 ARG A CA 1
ATOM 771 C C . ARG A 1 97 ? -16.521 -2.978 17.113 1.00 96.69 97 ARG A C 1
ATOM 773 O O . ARG A 1 97 ? -16.101 -2.534 18.177 1.00 96.69 97 ARG A O 1
ATOM 780 N N . SER A 1 98 ? -17.304 -4.059 17.064 1.00 95.38 98 SER A N 1
ATOM 781 C CA . SER A 1 98 ? -17.736 -4.778 18.276 1.00 95.38 98 SER A CA 1
ATOM 782 C C . SER A 1 98 ? -16.568 -5.379 19.069 1.00 95.38 98 SER A C 1
ATOM 784 O O . SER A 1 98 ? -16.574 -5.367 20.304 1.00 95.38 98 SER A O 1
ATOM 786 N N . ALA A 1 99 ? -15.550 -5.901 18.378 1.00 95.62 99 ALA A N 1
ATOM 787 C CA . ALA A 1 99 ? -14.353 -6.426 19.028 1.00 95.62 99 ALA A CA 1
ATOM 788 C C . ALA A 1 99 ? -13.550 -5.314 19.723 1.00 95.62 99 ALA A C 1
ATOM 790 O O . ALA A 1 99 ? -13.121 -5.494 20.861 1.00 95.62 99 ALA A O 1
ATOM 791 N N . LEU A 1 100 ? -13.410 -4.153 19.078 1.00 95.00 100 LEU A N 1
ATOM 792 C CA . LEU A 1 100 ? -12.763 -2.971 19.649 1.00 95.00 100 LEU A CA 1
ATOM 793 C C . LEU A 1 100 ? -13.514 -2.438 20.871 1.00 95.00 100 LEU A C 1
ATOM 795 O O . LEU A 1 100 ? -12.898 -2.227 21.910 1.00 95.00 100 LEU A O 1
ATOM 799 N N . GLN A 1 101 ? -14.842 -2.322 20.799 1.00 93.31 101 GLN A N 1
ATOM 800 C CA . GLN A 1 101 ? -15.681 -1.931 21.942 1.00 93.31 101 GLN A CA 1
ATOM 801 C C . GLN A 1 101 ? -15.485 -2.838 23.164 1.00 93.31 101 GLN A C 1
ATOM 803 O O . GLN A 1 101 ? -15.603 -2.381 24.296 1.00 93.31 101 GLN A O 1
ATOM 808 N N . SER A 1 102 ? -15.173 -4.117 22.941 1.00 91.50 102 SER A N 1
ATOM 809 C CA . SER A 1 102 ? -14.891 -5.073 24.017 1.00 91.50 102 SER A CA 1
ATOM 810 C C . SER A 1 102 ? -13.444 -5.007 24.519 1.00 91.50 102 SER A C 1
ATOM 812 O O . SER A 1 102 ? -13.173 -5.392 25.654 1.00 91.50 102 SER A O 1
ATOM 814 N N . ALA A 1 103 ? -12.508 -4.583 23.666 1.00 89.62 103 ALA A N 1
ATOM 815 C CA . ALA A 1 103 ? -11.080 -4.534 23.967 1.00 89.62 103 ALA A CA 1
ATOM 816 C C . ALA A 1 103 ? -10.649 -3.219 24.637 1.00 89.62 103 ALA A C 1
ATOM 818 O O . ALA A 1 103 ? -9.659 -3.205 25.370 1.00 89.62 103 ALA A O 1
ATOM 819 N N . LEU A 1 104 ? -11.367 -2.122 24.388 1.00 89.19 104 LEU A N 1
ATOM 820 C CA . LEU A 1 104 ? -11.065 -0.822 24.974 1.00 89.19 104 LEU A CA 1
ATOM 821 C C . LEU A 1 104 ? -11.569 -0.728 26.430 1.00 89.19 104 LEU A C 1
ATOM 823 O O . LEU A 1 104 ? -12.615 -1.281 26.769 1.00 89.19 104 LEU A O 1
ATOM 827 N N . PRO A 1 105 ? -10.842 -0.020 27.315 1.00 84.00 105 PRO A N 1
ATOM 828 C CA . PRO A 1 105 ? -11.115 0.016 28.755 1.00 84.00 105 PRO A CA 1
ATOM 829 C C . PRO A 1 105 ? -12.369 0.809 29.153 1.00 84.00 105 PRO A C 1
ATOM 831 O O . PRO A 1 105 ? -12.748 0.789 30.324 1.00 84.00 105 PRO A O 1
ATOM 834 N N . ALA A 1 106 ? -13.003 1.517 28.217 1.00 79.94 106 ALA A N 1
ATOM 835 C CA . ALA A 1 106 ? -14.173 2.342 28.473 1.00 79.94 106 ALA A CA 1
ATOM 836 C C . ALA A 1 106 ? -15.189 2.246 27.329 1.00 79.94 106 ALA A C 1
ATOM 838 O O . ALA A 1 106 ? -14.800 2.018 26.180 1.00 79.94 106 ALA A O 1
ATOM 839 N N . PRO A 1 107 ? -16.488 2.425 27.630 1.00 81.50 107 PRO A N 1
ATOM 840 C CA . PRO A 1 107 ? -17.492 2.570 26.595 1.00 81.50 107 PRO A CA 1
ATOM 841 C C . PRO A 1 107 ? -17.302 3.913 25.886 1.00 81.50 107 PRO A C 1
ATOM 843 O O . PRO A 1 107 ? -17.210 4.958 26.527 1.00 81.50 107 PRO A O 1
ATOM 846 N N . PHE A 1 108 ? -17.274 3.861 24.560 1.00 86.19 108 PHE A N 1
ATOM 847 C CA . PHE A 1 108 ? -17.319 5.030 23.692 1.00 86.19 108 PHE A CA 1
ATOM 848 C C . PHE A 1 108 ? -18.602 4.959 22.875 1.00 86.19 108 PHE A C 1
ATOM 850 O O . PHE A 1 108 ? -18.893 3.910 22.296 1.00 86.19 108 PHE A O 1
ATOM 857 N N . ASP A 1 109 ? -19.347 6.059 22.829 1.00 80.00 109 ASP A N 1
ATOM 858 C CA . ASP A 1 109 ? -20.630 6.119 22.123 1.00 80.00 109 ASP A CA 1
ATOM 859 C C . ASP A 1 109 ? -20.461 6.609 20.671 1.00 80.00 109 ASP A C 1
ATOM 861 O O . ASP A 1 109 ? -21.176 6.161 19.774 1.00 80.00 109 ASP A O 1
ATOM 865 N N . ASP A 1 110 ? -19.453 7.448 20.413 1.00 86.69 110 ASP A N 1
ATOM 866 C CA . ASP A 1 110 ? -19.237 8.112 19.123 1.00 86.69 110 ASP A CA 1
ATOM 867 C C . ASP A 1 110 ? -18.257 7.336 18.229 1.00 86.69 110 ASP A C 1
ATOM 869 O O . ASP A 1 110 ? -17.109 7.734 18.015 1.00 86.69 110 ASP A O 1
ATOM 873 N N . TRP A 1 111 ? -18.723 6.204 17.696 1.00 93.56 111 TRP A N 1
ATOM 874 C CA . TRP A 1 111 ? -17.994 5.436 16.682 1.00 93.56 111 TRP A CA 1
ATOM 875 C C . TRP A 1 111 ? -18.364 5.894 15.274 1.00 93.56 111 TRP A C 1
ATOM 877 O O . TRP A 1 111 ? -19.527 5.826 14.871 1.00 93.56 111 TRP A O 1
ATOM 887 N N . LEU A 1 112 ? -17.360 6.263 14.484 1.00 95.00 112 LEU A N 1
ATOM 888 C CA . LEU A 1 112 ? -17.518 6.560 13.065 1.00 95.00 112 LEU A CA 1
ATOM 889 C C . LEU A 1 112 ? -16.967 5.402 12.234 1.00 95.00 112 LEU A C 1
ATOM 891 O O . LEU A 1 112 ? -15.890 4.877 12.499 1.00 95.00 112 LEU A O 1
ATOM 895 N N . CYS A 1 113 ? -17.718 4.979 11.222 1.00 96.69 113 CYS A N 1
ATOM 896 C CA . CYS A 1 113 ? -17.311 3.931 10.289 1.00 96.69 113 CYS A CA 1
ATOM 897 C C . CYS A 1 113 ? -17.542 4.428 8.867 1.00 96.69 113 CYS A C 1
ATOM 899 O O . C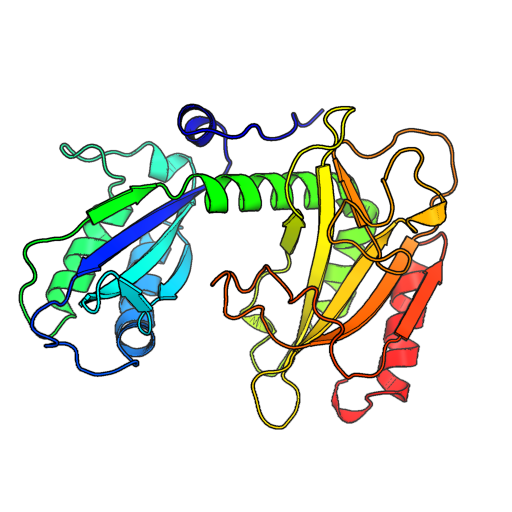YS A 1 113 ? -18.686 4.656 8.475 1.00 96.69 113 CYS A O 1
ATOM 901 N N . TYR A 1 114 ? -16.474 4.598 8.094 1.00 95.31 114 TYR A N 1
ATOM 902 C CA . TYR A 1 114 ? -16.569 5.184 6.758 1.00 95.31 114 TYR A CA 1
ATOM 903 C C . TYR A 1 114 ? -15.493 4.638 5.812 1.00 95.31 114 TYR A C 1
ATOM 905 O O . TYR A 1 114 ? -14.417 4.234 6.256 1.00 95.31 114 TYR A O 1
ATOM 913 N N . PRO A 1 115 ? -15.752 4.594 4.494 1.00 95.50 115 PRO A N 1
ATOM 914 C CA . PRO A 1 115 ? -14.726 4.240 3.526 1.00 95.50 115 PRO A CA 1
ATOM 915 C C . PRO A 1 115 ? -13.732 5.396 3.346 1.00 95.50 115 PRO A C 1
ATOM 917 O O . PRO A 1 115 ? -14.129 6.547 3.177 1.00 95.50 115 PRO A O 1
ATOM 920 N N . HIS A 1 116 ? -12.438 5.090 3.288 1.00 92.44 116 HIS A N 1
ATOM 921 C CA . HIS A 1 116 ? -11.402 6.075 2.998 1.00 92.44 116 HIS A CA 1
ATOM 922 C C . HIS A 1 116 ? -11.120 6.127 1.490 1.00 92.44 116 HIS A C 1
ATOM 924 O O . HIS A 1 116 ? -10.296 5.373 0.956 1.00 92.44 116 HIS A O 1
ATOM 930 N N . ALA A 1 117 ? -11.801 7.030 0.779 1.00 89.69 117 ALA A N 1
ATOM 931 C CA . ALA A 1 117 ? -11.765 7.093 -0.684 1.00 89.69 117 ALA A CA 1
ATOM 932 C C . ALA A 1 117 ? -10.367 7.347 -1.268 1.00 89.69 117 ALA A C 1
ATOM 934 O O . ALA A 1 117 ? -9.986 6.721 -2.258 1.00 89.69 117 ALA A O 1
ATOM 935 N N . GLU A 1 118 ? -9.580 8.231 -0.652 1.00 86.25 118 GLU A N 1
ATOM 936 C CA . GLU A 1 118 ? -8.250 8.592 -1.157 1.00 86.25 118 GLU A CA 1
ATOM 937 C C . GLU A 1 118 ? -7.228 7.457 -1.030 1.00 86.25 118 GLU A C 1
ATOM 939 O O . GLU A 1 118 ? -6.582 7.112 -2.019 1.00 86.25 118 GLU A O 1
ATOM 944 N N . ILE A 1 119 ? -7.138 6.808 0.135 1.00 87.00 119 ILE A N 1
ATOM 945 C CA . ILE A 1 119 ? -6.281 5.631 0.323 1.00 87.00 119 ILE A CA 1
ATOM 946 C C . ILE A 1 119 ? -6.747 4.477 -0.569 1.00 87.00 119 ILE A C 1
ATOM 948 O O . ILE A 1 119 ? -5.926 3.848 -1.233 1.00 87.00 119 ILE A O 1
ATOM 952 N N . SER A 1 120 ? -8.060 4.248 -0.685 1.00 91.44 120 SER A N 1
ATOM 953 C CA . SER A 1 120 ? -8.599 3.225 -1.594 1.00 91.44 120 SER A CA 1
ATOM 954 C C . SER A 1 120 ? -8.203 3.480 -3.054 1.00 91.44 120 SER A C 1
ATOM 956 O O . SER A 1 120 ? -7.802 2.555 -3.759 1.00 91.44 120 SER A O 1
ATOM 958 N N . TYR A 1 121 ? -8.269 4.737 -3.504 1.00 89.12 121 TYR A N 1
ATOM 959 C CA . TYR A 1 121 ? -7.805 5.142 -4.832 1.00 89.12 121 TYR A CA 1
ATOM 960 C C . TYR A 1 121 ? -6.293 4.939 -4.995 1.00 89.12 121 TYR A C 1
ATOM 962 O O . TYR A 1 121 ? -5.866 4.385 -6.007 1.00 89.12 121 TYR A O 1
ATOM 970 N N . SER A 1 122 ? -5.489 5.332 -4.002 1.00 86.81 122 SER A N 1
ATOM 971 C CA . SER A 1 122 ? -4.034 5.130 -4.014 1.00 86.81 122 SER A CA 1
ATOM 972 C C . SER A 1 122 ? -3.669 3.646 -4.147 1.00 86.81 122 SER A C 1
ATOM 974 O O . SER A 1 122 ? -2.870 3.284 -5.011 1.00 86.81 122 SER A O 1
ATOM 976 N N . ASN A 1 123 ? -4.33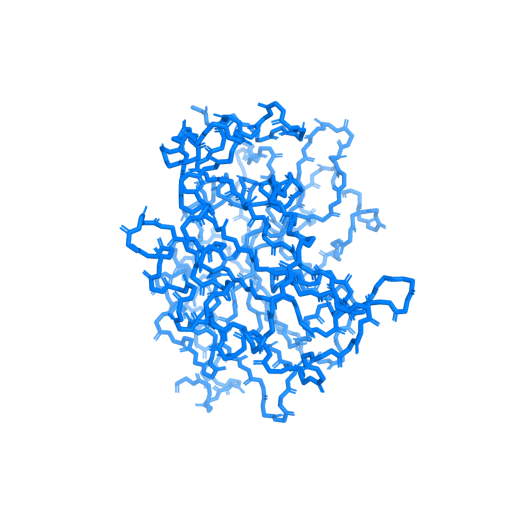4 2.769 -3.387 1.00 88.88 123 ASN A N 1
ATOM 977 C CA . ASN A 1 123 ? -4.142 1.320 -3.474 1.00 88.88 123 ASN A CA 1
ATOM 978 C C . ASN A 1 123 ? -4.543 0.779 -4.854 1.00 88.88 123 ASN A C 1
ATOM 980 O O . ASN A 1 123 ? -3.794 0.011 -5.452 1.00 88.88 123 ASN A O 1
ATOM 984 N N . ALA A 1 124 ? -5.667 1.238 -5.416 1.00 91.00 124 ALA A N 1
ATOM 985 C CA . ALA A 1 124 ? -6.087 0.847 -6.762 1.00 91.00 124 ALA A CA 1
ATOM 986 C C . ALA A 1 124 ? -5.088 1.292 -7.849 1.00 91.00 124 ALA A C 1
ATOM 988 O O . ALA A 1 124 ? -4.836 0.552 -8.802 1.00 91.00 124 ALA A O 1
ATOM 989 N N . VAL A 1 125 ? -4.505 2.490 -7.718 1.00 89.38 125 VAL A N 1
ATOM 990 C CA . VAL A 1 125 ? -3.443 2.981 -8.613 1.00 89.38 125 VAL A CA 1
ATOM 991 C C . VAL A 1 125 ? -2.173 2.149 -8.457 1.00 89.38 125 VAL A C 1
ATOM 993 O O . VAL A 1 125 ? -1.561 1.792 -9.465 1.00 89.38 125 VAL A O 1
ATOM 996 N N . SER A 1 126 ? -1.805 1.801 -7.222 1.00 90.94 126 SER A N 1
ATOM 997 C CA . SER A 1 126 ? -0.660 0.937 -6.940 1.00 90.94 126 SER A CA 1
ATOM 998 C C . SER A 1 126 ? -0.823 -0.435 -7.602 1.00 90.94 126 SER A C 1
ATOM 1000 O O . SER A 1 126 ? 0.059 -0.855 -8.350 1.00 90.94 126 SER A O 1
ATOM 1002 N N . ASP A 1 127 ? -1.980 -1.084 -7.436 1.00 91.31 127 ASP A N 1
ATOM 1003 C CA . ASP A 1 127 ? -2.303 -2.368 -8.074 1.00 91.31 127 ASP A CA 1
ATOM 1004 C C . ASP A 1 127 ? -2.212 -2.293 -9.602 1.00 91.31 127 ASP A C 1
ATOM 1006 O O . ASP A 1 127 ? -1.597 -3.150 -10.241 1.00 91.31 127 ASP A O 1
ATOM 1010 N N . TYR A 1 128 ? -2.805 -1.251 -10.194 1.00 92.62 128 TYR A N 1
ATOM 1011 C CA . TYR A 1 128 ? -2.758 -1.023 -11.638 1.00 92.62 128 TYR A CA 1
ATOM 1012 C C . TYR A 1 128 ? -1.312 -0.916 -12.138 1.00 92.62 128 TYR A C 1
ATOM 1014 O O . TYR A 1 128 ? -0.932 -1.557 -13.118 1.00 92.62 128 TYR A O 1
ATOM 1022 N N . LEU A 1 129 ? -0.492 -0.106 -11.465 1.00 92.12 129 LEU A N 1
ATOM 1023 C CA . LEU A 1 129 ? 0.901 0.112 -11.842 1.00 92.12 129 LEU A CA 1
ATOM 1024 C C . LEU A 1 129 ? 1.745 -1.148 -11.667 1.00 92.12 129 LEU A C 1
ATOM 1026 O O . LEU A 1 129 ? 2.549 -1.458 -12.546 1.00 92.12 129 LEU A O 1
ATOM 1030 N N . ARG A 1 130 ? 1.538 -1.897 -10.580 1.00 92.75 130 ARG A N 1
ATOM 1031 C CA . ARG A 1 130 ? 2.235 -3.167 -10.353 1.00 92.75 130 ARG A CA 1
ATOM 1032 C C . ARG A 1 130 ? 1.923 -4.176 -11.454 1.00 92.75 130 ARG A C 1
ATOM 1034 O O . ARG A 1 130 ? 2.851 -4.746 -12.017 1.00 92.75 130 ARG A O 1
ATOM 1041 N N . ASN A 1 131 ? 0.657 -4.297 -11.861 1.00 92.62 131 ASN A N 1
ATOM 1042 C CA . ASN A 1 131 ? 0.278 -5.150 -12.993 1.00 92.62 131 ASN A CA 1
ATOM 1043 C C . ASN A 1 131 ? 0.876 -4.648 -14.317 1.00 92.62 131 ASN A C 1
ATOM 1045 O O . ASN A 1 131 ? 1.386 -5.435 -15.115 1.00 92.62 131 ASN A O 1
ATOM 1049 N N . ALA A 1 132 ? 0.822 -3.337 -14.569 1.00 91.75 132 ALA A N 1
ATOM 1050 C CA . ALA A 1 132 ? 1.302 -2.745 -15.816 1.00 91.75 132 ALA A CA 1
ATOM 1051 C C . ALA A 1 132 ? 2.822 -2.884 -16.004 1.00 91.75 132 ALA A C 1
ATOM 1053 O O . ALA A 1 132 ? 3.287 -2.900 -17.147 1.00 91.75 132 ALA A O 1
ATOM 1054 N N . TYR A 1 133 ? 3.581 -2.990 -14.911 1.00 93.12 133 TYR A N 1
ATOM 1055 C CA . TYR A 1 133 ? 5.041 -3.108 -14.887 1.00 93.12 133 TYR A CA 1
ATOM 1056 C C . TYR A 1 133 ? 5.529 -4.436 -14.282 1.00 93.12 133 TYR A C 1
ATOM 1058 O O . TYR A 1 133 ? 6.663 -4.507 -13.815 1.00 93.12 133 TYR A O 1
ATOM 1066 N N . ALA A 1 134 ? 4.709 -5.492 -14.296 1.00 93.50 134 ALA A N 1
ATOM 1067 C CA . ALA A 1 134 ? 5.054 -6.791 -13.707 1.00 93.50 134 ALA A CA 1
ATOM 1068 C C . ALA A 1 134 ? 6.357 -7.393 -14.281 1.00 93.50 134 ALA A C 1
ATOM 1070 O O . ALA A 1 134 ? 7.151 -7.976 -13.554 1.00 93.50 134 ALA A O 1
ATOM 1071 N N . ASP A 1 135 ? 6.652 -7.158 -15.565 1.00 91.62 135 ASP A N 1
ATOM 1072 C CA . ASP A 1 135 ? 7.906 -7.568 -16.222 1.00 91.62 135 ASP A CA 1
ATOM 1073 C C . ASP A 1 135 ? 9.172 -6.971 -15.586 1.00 91.62 135 ASP A C 1
ATOM 1075 O O . ASP A 1 135 ? 10.245 -7.571 -15.657 1.00 91.62 135 ASP A O 1
ATOM 1079 N N . LEU A 1 136 ? 9.050 -5.796 -14.967 1.00 93.06 136 LEU A N 1
ATOM 1080 C CA . LEU A 1 136 ? 10.099 -5.175 -14.167 1.00 93.06 136 LEU A CA 1
ATOM 1081 C C . LEU A 1 136 ? 9.968 -5.576 -12.698 1.00 93.06 136 LEU A C 1
ATOM 1083 O O . LEU A 1 136 ? 10.932 -6.034 -12.094 1.00 93.06 136 LEU A O 1
ATOM 1087 N N . LEU A 1 137 ? 8.794 -5.353 -12.112 1.00 95.00 137 LEU A N 1
ATOM 1088 C CA . LEU A 1 137 ? 8.616 -5.365 -10.664 1.00 95.00 137 LEU A CA 1
ATOM 1089 C C . LEU A 1 137 ? 8.644 -6.778 -10.080 1.00 95.00 137 LEU A C 1
ATOM 1091 O O . LEU A 1 137 ? 9.231 -6.953 -9.017 1.00 95.00 137 LEU A O 1
ATOM 1095 N N . ASP A 1 138 ? 8.158 -7.798 -10.795 1.00 95.56 138 ASP A N 1
ATOM 1096 C CA . ASP A 1 138 ? 8.200 -9.186 -10.312 1.00 95.56 138 ASP A CA 1
ATOM 1097 C C . ASP A 1 138 ? 9.645 -9.689 -10.164 1.00 95.56 138 ASP A C 1
ATOM 1099 O O . ASP A 1 138 ? 9.952 -10.468 -9.260 1.00 95.56 138 ASP A O 1
ATOM 1103 N N . VAL A 1 139 ? 10.564 -9.212 -11.016 1.00 96.38 139 VAL A N 1
ATOM 1104 C CA . VAL A 1 139 ? 11.999 -9.529 -10.917 1.00 96.38 139 VAL A CA 1
ATOM 1105 C C . VAL A 1 139 ? 12.577 -8.987 -9.613 1.00 96.38 139 VAL A C 1
ATOM 1107 O O . VAL A 1 139 ? 13.352 -9.673 -8.943 1.00 96.38 139 VAL A O 1
ATOM 1110 N N . PHE A 1 140 ? 12.196 -7.767 -9.238 1.00 95.62 140 PHE A N 1
ATOM 1111 C CA . PHE A 1 140 ? 12.643 -7.142 -7.999 1.00 95.62 140 PHE A CA 1
ATOM 1112 C C . PHE A 1 140 ? 11.971 -7.765 -6.781 1.00 95.62 140 PHE A C 1
ATOM 1114 O O . PHE A 1 140 ? 12.658 -8.049 -5.803 1.00 95.62 140 PHE A O 1
ATOM 1121 N N . ASP A 1 141 ? 10.675 -8.055 -6.852 1.00 95.00 141 ASP A N 1
ATOM 1122 C CA . ASP A 1 141 ? 9.936 -8.692 -5.766 1.00 95.00 141 ASP A CA 1
ATOM 1123 C C . ASP A 1 141 ? 10.513 -10.074 -5.454 1.00 95.00 141 ASP A C 1
ATOM 1125 O O . ASP A 1 141 ? 10.893 -10.347 -4.313 1.00 95.00 141 ASP A O 1
ATOM 1129 N N . ALA A 1 142 ? 10.703 -10.913 -6.477 1.00 95.50 142 ALA A N 1
ATOM 1130 C CA . ALA A 1 142 ? 11.317 -12.229 -6.321 1.00 95.50 142 ALA A CA 1
ATOM 1131 C C . ALA A 1 142 ? 12.746 -12.148 -5.763 1.00 95.50 142 ALA A C 1
ATOM 1133 O O . ALA A 1 142 ? 13.186 -13.041 -5.033 1.00 95.50 142 ALA A O 1
ATOM 1134 N N . ARG A 1 143 ? 13.485 -11.087 -6.108 1.00 95.38 143 ARG A N 1
ATOM 1135 C CA . ARG A 1 143 ? 14.875 -10.930 -5.689 1.00 95.38 143 ARG A CA 1
ATOM 1136 C C . ARG A 1 143 ? 15.004 -10.371 -4.277 1.00 95.38 143 ARG A C 1
ATOM 1138 O O . ARG A 1 143 ? 15.846 -10.849 -3.527 1.00 95.38 143 ARG A O 1
ATOM 1145 N N . PHE A 1 144 ? 14.234 -9.361 -3.906 1.00 94.56 144 PHE A N 1
ATOM 1146 C CA . PHE A 1 144 ? 14.525 -8.561 -2.718 1.00 94.56 144 PHE A CA 1
ATOM 1147 C C . PHE A 1 144 ? 13.514 -8.757 -1.583 1.00 94.56 144 PHE A C 1
ATOM 1149 O O . PHE A 1 144 ? 13.915 -8.607 -0.432 1.00 94.56 144 PHE A O 1
ATOM 1156 N N . LEU A 1 145 ? 12.267 -9.186 -1.842 1.00 93.69 145 LEU A N 1
ATOM 1157 C CA . LEU A 1 145 ? 11.305 -9.472 -0.762 1.00 93.69 145 LEU A CA 1
ATOM 1158 C C . LEU A 1 145 ? 11.801 -10.501 0.262 1.00 93.69 145 LEU A C 1
ATOM 1160 O O . LEU A 1 145 ? 11.634 -10.237 1.453 1.00 93.69 145 LEU A O 1
ATOM 1164 N N . PRO A 1 146 ? 12.442 -11.624 -0.134 1.00 93.50 146 PRO A N 1
ATOM 1165 C CA . PRO A 1 146 ? 12.909 -12.634 0.823 1.00 93.50 146 PRO A CA 1
ATOM 1166 C C . PRO A 1 146 ? 14.081 -12.182 1.702 1.00 93.50 146 PRO A C 1
ATOM 1168 O O . PRO A 1 146 ? 14.583 -12.964 2.502 1.00 93.50 146 PRO A O 1
ATOM 1171 N N . ARG A 1 147 ? 14.587 -10.967 1.481 1.00 90.56 147 ARG A N 1
ATOM 1172 C CA . ARG A 1 147 ? 15.824 -10.439 2.075 1.00 90.56 147 ARG A CA 1
ATOM 1173 C C . ARG A 1 147 ? 15.580 -9.196 2.907 1.00 90.56 147 ARG A C 1
ATOM 1175 O O . ARG A 1 147 ? 16.520 -8.585 3.405 1.00 90.56 147 ARG A O 1
ATOM 1182 N N . ARG A 1 148 ? 14.309 -8.830 3.015 1.00 90.81 148 ARG A N 1
ATOM 1183 C CA . ARG A 1 148 ? 13.847 -7.800 3.919 1.00 90.81 148 ARG A CA 1
ATOM 1184 C C . ARG A 1 148 ? 13.978 -8.286 5.349 1.00 90.81 148 ARG A C 1
ATOM 1186 O O . ARG A 1 148 ? 13.926 -9.488 5.596 1.00 90.81 148 ARG A O 1
ATOM 1193 N N . ARG A 1 149 ? 14.181 -7.339 6.250 1.00 88.44 149 ARG A N 1
ATOM 1194 C CA . ARG A 1 149 ? 14.448 -7.584 7.665 1.00 88.44 149 ARG A CA 1
ATOM 1195 C C . ARG A 1 149 ? 14.141 -6.351 8.495 1.00 88.44 149 ARG A C 1
ATOM 1197 O O . ARG A 1 149 ? 13.812 -5.303 7.941 1.00 88.44 149 ARG A O 1
ATOM 1204 N N . ASP A 1 150 ? 14.323 -6.466 9.806 1.00 86.12 150 ASP A N 1
ATOM 1205 C CA . ASP A 1 150 ? 14.188 -5.348 10.741 1.00 86.12 150 ASP A CA 1
ATOM 1206 C C . ASP A 1 150 ? 12.794 -4.690 10.617 1.00 86.12 150 ASP A C 1
ATOM 1208 O O . ASP A 1 150 ? 12.657 -3.474 10.598 1.00 86.12 150 ASP A O 1
ATOM 1212 N N . GLY A 1 151 ? 11.750 -5.512 10.432 1.00 81.75 151 GLY A N 1
ATOM 1213 C CA . GLY A 1 151 ? 10.359 -5.070 10.287 1.00 81.75 151 GLY A CA 1
ATOM 1214 C C . GLY A 1 151 ? 9.937 -4.756 8.850 1.00 81.75 151 GLY A C 1
ATOM 1215 O O . GLY A 1 151 ? 8.738 -4.687 8.568 1.00 81.75 151 GLY A O 1
ATOM 1216 N N . ALA A 1 152 ? 10.879 -4.647 7.905 1.00 85.81 152 ALA A N 1
ATOM 1217 C CA . ALA A 1 152 ? 10.553 -4.399 6.502 1.00 85.81 152 ALA A CA 1
ATOM 1218 C C . ALA A 1 152 ? 9.707 -5.524 5.889 1.00 85.81 152 ALA A C 1
ATOM 1220 O O . ALA A 1 152 ? 8.987 -5.274 4.926 1.00 85.81 152 ALA A O 1
ATOM 1221 N N . GLU A 1 153 ? 9.752 -6.749 6.424 1.00 87.44 153 GLU A N 1
ATOM 1222 C CA . GLU A 1 153 ? 8.940 -7.883 5.968 1.00 87.44 153 GLU A CA 1
ATOM 1223 C C . GLU A 1 153 ? 7.437 -7.648 6.134 1.00 87.44 153 GLU A C 1
ATOM 1225 O O . GLU A 1 153 ? 6.654 -8.191 5.351 1.00 87.44 153 GLU A O 1
ATOM 1230 N N . ALA A 1 154 ? 7.047 -6.838 7.122 1.00 81.62 154 ALA A N 1
ATOM 1231 C CA . ALA A 1 154 ? 5.654 -6.514 7.414 1.00 81.62 154 ALA A CA 1
ATOM 1232 C C . ALA A 1 154 ? 5.092 -5.403 6.511 1.00 81.62 154 ALA A C 1
ATOM 1234 O O . ALA A 1 154 ? 3.878 -5.271 6.390 1.00 81.62 154 ALA A O 1
ATOM 1235 N N . LEU A 1 155 ? 5.955 -4.620 5.856 1.00 83.00 155 LEU A N 1
ATOM 1236 C CA . LEU A 1 155 ? 5.534 -3.540 4.964 1.00 83.00 155 LEU A CA 1
ATOM 1237 C C . LEU A 1 155 ? 5.174 -4.104 3.588 1.00 83.00 155 LEU A C 1
ATOM 1239 O O . LEU A 1 155 ? 5.876 -4.963 3.062 1.00 83.00 155 LEU A O 1
ATOM 1243 N N . GLU A 1 156 ? 4.110 -3.632 2.951 1.00 84.38 156 GLU A N 1
ATOM 1244 C CA . GLU A 1 156 ? 3.823 -4.021 1.568 1.00 84.38 156 GLU A CA 1
ATOM 1245 C C . GLU A 1 156 ? 4.574 -3.117 0.585 1.00 84.38 156 GLU A C 1
ATOM 1247 O O . GLU A 1 156 ? 4.582 -1.903 0.773 1.00 84.38 156 GLU A O 1
ATOM 1252 N N . PRO A 1 157 ? 5.160 -3.655 -0.499 1.00 88.94 157 PRO A N 1
ATOM 1253 C CA . PRO A 1 157 ? 5.663 -2.829 -1.589 1.00 88.94 157 PRO A CA 1
ATOM 1254 C C . PRO A 1 157 ? 4.527 -2.059 -2.261 1.00 88.94 157 PRO A C 1
ATOM 1256 O O . PRO A 1 157 ? 3.476 -2.633 -2.571 1.00 88.94 157 PRO A O 1
ATOM 1259 N N . THR A 1 158 ? 4.740 -0.778 -2.552 1.00 86.81 158 THR A N 1
ATOM 1260 C CA . THR A 1 158 ? 3.692 0.079 -3.123 1.00 86.81 158 THR A CA 1
ATOM 1261 C C . THR A 1 158 ? 4.222 0.964 -4.239 1.00 86.81 158 THR A C 1
ATOM 1263 O O . THR A 1 158 ? 5.361 1.429 -4.208 1.00 86.81 158 THR A O 1
ATOM 1266 N N . ALA A 1 159 ? 3.390 1.202 -5.254 1.00 87.44 159 ALA A N 1
ATOM 1267 C CA . ALA A 1 159 ? 3.627 2.253 -6.231 1.00 87.44 159 ALA A CA 1
ATOM 1268 C C . ALA A 1 159 ? 2.893 3.522 -5.784 1.00 87.44 159 ALA A C 1
ATOM 1270 O O . ALA A 1 159 ? 1.681 3.659 -5.955 1.00 87.44 159 ALA A O 1
ATOM 1271 N N . THR A 1 160 ? 3.648 4.447 -5.199 1.00 81.62 160 THR A N 1
ATOM 1272 C CA . THR A 1 160 ? 3.113 5.658 -4.575 1.00 81.62 160 THR A CA 1
ATOM 1273 C C . THR A 1 160 ? 2.966 6.766 -5.592 1.00 81.62 160 THR A C 1
ATOM 1275 O O . THR A 1 160 ? 3.934 7.189 -6.220 1.00 81.62 160 THR A O 1
ATOM 1278 N N . TYR A 1 161 ? 1.738 7.242 -5.733 1.00 78.25 161 TYR A N 1
ATOM 1279 C CA . TYR A 1 161 ? 1.354 8.304 -6.648 1.00 78.25 161 TYR A CA 1
ATOM 1280 C C . TYR A 1 161 ? 1.523 9.700 -6.016 1.00 78.25 161 TYR A C 1
ATOM 1282 O O . TYR A 1 161 ? 1.183 9.904 -4.853 1.00 78.25 161 TYR A O 1
ATOM 1290 N N . TYR A 1 162 ? 2.037 10.674 -6.782 1.00 66.50 162 TYR A N 1
ATOM 1291 C CA . TYR A 1 162 ? 2.515 11.970 -6.257 1.00 66.50 162 TYR A CA 1
ATOM 1292 C C . TYR A 1 162 ? 1.650 13.209 -6.566 1.00 66.50 162 TYR A C 1
ATOM 1294 O O . TYR A 1 162 ? 2.200 14.308 -6.676 1.00 66.50 162 TYR A O 1
ATOM 1302 N N . GLY A 1 163 ? 0.322 13.106 -6.670 1.00 63.94 163 GLY A N 1
ATOM 1303 C CA . GLY A 1 163 ? -0.524 14.315 -6.622 1.00 63.94 163 GLY A CA 1
ATOM 1304 C C . GLY A 1 163 ? -1.688 14.349 -7.599 1.00 63.94 163 GLY A C 1
ATOM 1305 O O . GLY A 1 163 ? -2.649 13.618 -7.413 1.00 63.94 163 GLY A O 1
ATOM 1306 N N . ASP A 1 164 ? -1.652 15.237 -8.592 1.00 64.12 164 ASP A N 1
ATOM 1307 C CA . ASP A 1 164 ? -2.697 15.370 -9.615 1.00 64.12 164 ASP A CA 1
ATOM 1308 C C . ASP A 1 164 ? -2.250 14.761 -10.946 1.00 64.12 164 ASP A C 1
ATOM 1310 O O . ASP A 1 164 ? -1.055 14.637 -11.232 1.00 64.12 164 ASP A O 1
ATOM 1314 N N . ARG A 1 165 ? -3.231 14.368 -11.766 1.00 73.38 165 ARG A N 1
ATOM 1315 C CA . ARG A 1 165 ? -2.984 13.878 -13.124 1.00 73.38 165 ARG A CA 1
ATOM 1316 C C . ARG A 1 165 ? -2.180 14.920 -13.900 1.00 73.38 165 ARG A C 1
ATOM 1318 O O . ARG A 1 165 ? -2.433 16.121 -13.798 1.00 73.38 165 ARG A O 1
ATOM 1325 N N . LEU A 1 166 ? -1.243 14.447 -14.714 1.00 72.38 166 LEU A N 1
ATOM 1326 C CA . LEU A 1 166 ? -0.588 15.269 -15.721 1.00 72.38 166 LEU A CA 1
ATOM 1327 C C . LEU A 1 166 ? -1.639 15.860 -16.675 1.00 72.38 166 LEU A C 1
ATOM 1329 O O . LEU A 1 166 ? -2.780 15.400 -16.744 1.00 72.38 166 LEU A O 1
ATOM 1333 N N . SER A 1 167 ? -1.260 16.886 -17.438 1.00 69.38 167 SER A N 1
ATOM 1334 C CA . SER A 1 167 ? -2.181 17.582 -18.351 1.00 69.38 167 SER A CA 1
ATOM 1335 C C . SER A 1 167 ? -2.790 16.679 -19.429 1.00 69.38 167 SER A C 1
ATOM 1337 O O . SER A 1 167 ? -3.834 17.007 -19.982 1.00 69.38 167 SER A O 1
ATOM 1339 N N . ASP A 1 168 ? -2.139 15.559 -19.739 1.00 72.88 168 ASP A N 1
ATOM 1340 C CA . ASP A 1 168 ? -2.610 14.525 -20.665 1.00 72.88 168 ASP A CA 1
ATOM 1341 C C . ASP A 1 168 ? -3.478 13.444 -19.983 1.00 72.88 168 ASP A C 1
ATOM 1343 O O . ASP A 1 168 ? -3.944 12.514 -20.637 1.00 72.88 168 ASP A O 1
ATOM 1347 N N . GLY A 1 169 ? -3.712 13.564 -18.673 1.00 78.00 169 GLY A N 1
ATOM 1348 C CA . GLY A 1 169 ? -4.476 12.620 -17.864 1.00 78.00 169 GLY A CA 1
ATOM 1349 C C . GLY A 1 169 ? -3.653 11.483 -17.251 1.00 78.00 169 GLY A C 1
ATOM 1350 O O . GLY A 1 169 ? -4.244 10.674 -16.524 1.00 78.00 169 GLY A O 1
ATOM 1351 N N . SER A 1 170 ? -2.342 11.425 -17.509 1.00 80.81 170 SER A N 1
ATOM 1352 C CA . SER A 1 170 ? -1.443 10.382 -17.005 1.00 80.81 170 SER A CA 1
ATOM 1353 C C . SER A 1 170 ? -1.132 10.546 -15.510 1.00 80.81 170 SER A C 1
ATOM 1355 O O . SER A 1 170 ? -1.134 11.654 -14.975 1.00 80.81 170 SER A O 1
ATOM 1357 N N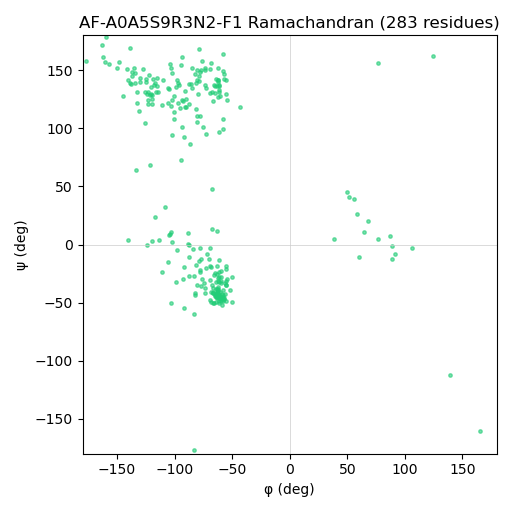 . LEU A 1 171 ? -0.842 9.444 -14.818 1.00 83.12 171 LEU A N 1
ATOM 1358 C CA . LEU A 1 171 ? -0.368 9.436 -13.430 1.00 83.12 171 LEU A CA 1
ATOM 1359 C C . LEU A 1 171 ? 1.139 9.193 -13.386 1.00 83.12 171 LEU A C 1
ATOM 1361 O O . LEU A 1 171 ? 1.666 8.434 -14.200 1.00 83.12 171 LEU A O 1
ATOM 1365 N N . VAL A 1 172 ? 1.798 9.785 -12.389 1.00 81.94 172 VAL A N 1
ATOM 1366 C CA . VAL A 1 172 ? 3.214 9.553 -12.082 1.00 81.94 172 VAL A CA 1
ATOM 1367 C C . VAL A 1 172 ? 3.336 8.996 -10.673 1.00 81.94 172 VAL A C 1
ATOM 1369 O O . VAL A 1 172 ? 2.799 9.569 -9.720 1.00 81.94 172 VAL A O 1
ATOM 1372 N N . ALA A 1 173 ? 4.059 7.894 -10.544 1.00 84.81 173 ALA A N 1
ATOM 1373 C CA . ALA A 1 173 ? 4.296 7.227 -9.276 1.00 84.81 173 ALA A CA 1
ATOM 1374 C C . ALA A 1 173 ? 5.745 6.753 -9.154 1.00 84.81 173 ALA A C 1
ATOM 1376 O O . ALA A 1 173 ? 6.477 6.717 -10.141 1.00 84.81 173 ALA A O 1
ATOM 1377 N N . THR A 1 174 ? 6.129 6.328 -7.956 1.00 83.94 174 THR A N 1
ATOM 1378 C CA . THR A 1 174 ? 7.403 5.649 -7.693 1.00 83.94 174 THR A CA 1
ATOM 1379 C C . THR A 1 174 ? 7.111 4.338 -6.992 1.00 83.94 174 THR A C 1
ATOM 1381 O O . THR A 1 174 ? 6.352 4.314 -6.025 1.00 83.94 174 THR A O 1
ATOM 1384 N N . TYR A 1 175 ? 7.709 3.247 -7.471 1.00 90.12 175 TYR A N 1
ATOM 1385 C CA . TYR A 1 175 ? 7.685 1.988 -6.738 1.00 90.12 175 TYR A CA 1
ATOM 1386 C C . TYR A 1 175 ? 8.609 2.065 -5.531 1.00 90.12 175 TYR A C 1
ATOM 1388 O O . TYR A 1 175 ? 9.745 2.514 -5.669 1.00 90.12 175 TYR A O 1
ATOM 1396 N N . ASN A 1 176 ? 8.141 1.608 -4.378 1.00 88.44 176 ASN A N 1
ATOM 1397 C CA . ASN A 1 176 ? 8.871 1.612 -3.123 1.00 88.44 176 ASN A CA 1
ATOM 1398 C C . ASN A 1 176 ? 8.949 0.186 -2.582 1.00 88.44 176 ASN A C 1
ATOM 1400 O O . ASN A 1 176 ? 7.927 -0.474 -2.389 1.00 88.44 176 ASN A O 1
ATOM 1404 N N . LEU A 1 177 ? 10.175 -0.265 -2.332 1.00 91.00 177 LEU A N 1
ATOM 1405 C CA . LEU A 1 177 ? 10.475 -1.541 -1.706 1.00 91.00 177 LEU A CA 1
ATOM 1406 C C . LEU A 1 177 ? 11.381 -1.308 -0.492 1.00 91.00 177 LEU A C 1
ATOM 1408 O O . LEU A 1 177 ? 12.576 -1.049 -0.637 1.00 91.00 177 LEU A O 1
ATOM 1412 N N . TRP A 1 178 ? 10.812 -1.407 0.706 1.00 89.44 178 TRP A N 1
ATOM 1413 C CA . TRP A 1 178 ? 11.555 -1.336 1.966 1.00 89.44 178 TRP A CA 1
ATOM 1414 C C . TRP A 1 178 ? 12.462 -2.554 2.113 1.00 89.44 178 TRP A C 1
ATOM 1416 O O . TRP A 1 178 ? 12.006 -3.674 1.909 1.00 89.44 178 TRP A O 1
ATOM 1426 N N . LEU A 1 179 ? 13.734 -2.348 2.450 1.00 89.75 179 LEU A N 1
ATOM 1427 C CA . LEU A 1 179 ? 14.708 -3.424 2.640 1.00 89.75 179 LEU A CA 1
ATOM 1428 C C . LEU A 1 179 ? 14.976 -3.688 4.123 1.00 89.75 179 LEU A C 1
ATOM 1430 O O . LEU A 1 179 ? 14.893 -4.830 4.561 1.00 89.75 179 LEU A O 1
ATOM 1434 N N . CYS A 1 180 ? 15.274 -2.649 4.897 1.00 87.62 180 CYS A N 1
ATOM 1435 C CA . CYS A 1 180 ? 15.478 -2.751 6.340 1.00 87.62 180 CYS A CA 1
ATOM 1436 C C . CYS A 1 180 ? 15.362 -1.379 7.004 1.00 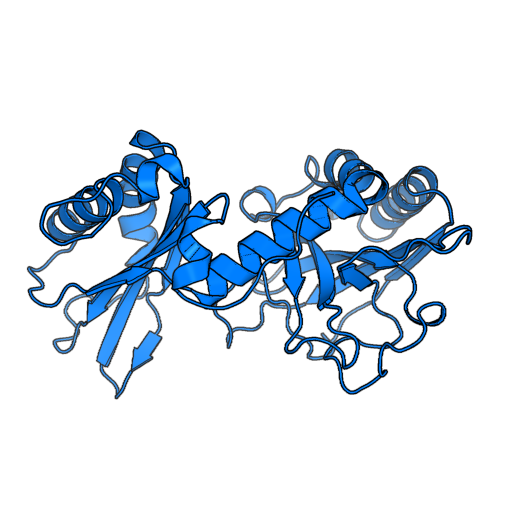87.62 180 CYS A C 1
ATOM 1438 O O . CYS A 1 180 ? 15.506 -0.345 6.339 1.00 87.62 180 CYS A O 1
ATOM 1440 N N . GLU A 1 181 ? 15.138 -1.384 8.312 1.00 83.62 181 GLU A N 1
ATOM 1441 C CA . GLU A 1 181 ? 15.304 -0.206 9.155 1.00 83.62 181 GLU A CA 1
ATOM 1442 C C . GLU A 1 181 ? 16.796 0.016 9.471 1.00 83.62 181 GLU A C 1
ATOM 1444 O O . GLU A 1 181 ? 17.567 -0.927 9.660 1.00 83.62 181 GLU A O 1
ATOM 1449 N N . GLU A 1 182 ? 17.234 1.272 9.487 1.00 77.69 182 GLU A N 1
ATOM 1450 C CA . GLU A 1 182 ? 18.597 1.649 9.849 1.00 77.69 182 GLU A CA 1
ATOM 1451 C C . GLU A 1 182 ? 18.806 1.610 11.375 1.00 77.69 182 GLU A C 1
ATOM 1453 O O . GLU A 1 182 ? 17.897 1.941 12.145 1.00 77.69 182 GLU A O 1
ATOM 1458 N N . PRO A 1 183 ? 20.033 1.317 11.850 1.00 68.94 183 PRO A N 1
ATOM 1459 C CA . PRO A 1 183 ? 20.360 1.392 13.269 1.00 68.94 183 PRO A CA 1
ATOM 1460 C C . PRO A 1 183 ? 20.047 2.775 13.863 1.00 68.94 183 PRO A C 1
ATOM 1462 O O . PRO A 1 183 ? 20.501 3.801 13.349 1.00 68.94 183 PRO A O 1
ATOM 1465 N N . GLY A 1 184 ? 19.315 2.792 14.981 1.00 65.56 184 GLY A N 1
ATOM 1466 C CA . GLY A 1 184 ? 18.886 4.015 15.672 1.00 65.56 184 GLY A CA 1
ATOM 1467 C C . GLY A 1 184 ? 17.403 4.364 15.509 1.00 65.56 184 GLY A C 1
ATOM 1468 O O . GLY A 1 184 ? 16.964 5.310 16.156 1.00 65.56 184 GLY A O 1
ATOM 1469 N N . GLY A 1 185 ? 16.652 3.589 14.716 1.00 62.19 185 GLY A N 1
ATOM 1470 C CA . GLY A 1 185 ? 15.212 3.764 14.511 1.00 62.19 185 GLY A CA 1
ATOM 1471 C C . GLY A 1 185 ? 14.877 4.927 13.571 1.00 62.19 185 GLY A C 1
ATOM 1472 O O . GLY A 1 185 ? 15.665 5.862 13.403 1.00 62.19 185 GLY A O 1
ATOM 1473 N N . HIS A 1 186 ? 13.697 4.876 12.951 1.00 67.25 186 HIS A N 1
ATOM 1474 C CA . HIS A 1 186 ? 13.066 5.976 12.193 1.00 67.25 186 HIS A CA 1
ATOM 1475 C C . HIS A 1 186 ? 13.616 6.273 10.786 1.00 67.25 186 HIS A C 1
ATOM 1477 O O . HIS A 1 186 ? 13.174 7.223 10.134 1.00 67.25 186 HIS A O 1
ATOM 1483 N N . ARG A 1 187 ? 14.558 5.480 10.267 1.00 76.94 187 ARG A N 1
ATOM 1484 C CA . ARG A 1 187 ? 15.024 5.598 8.873 1.00 76.94 187 ARG A CA 1
ATOM 1485 C C . ARG A 1 187 ? 15.012 4.241 8.202 1.00 76.94 187 ARG A C 1
ATOM 1487 O O . ARG A 1 187 ? 15.436 3.259 8.789 1.00 76.94 187 ARG A O 1
ATOM 1494 N N . TRP A 1 188 ? 14.588 4.215 6.949 1.00 83.31 188 TRP A N 1
ATOM 1495 C CA . TRP A 1 188 ? 14.466 3.005 6.156 1.00 83.31 188 TRP A CA 1
ATOM 1496 C C . TRP A 1 188 ? 15.375 3.069 4.942 1.00 83.31 188 TRP A C 1
ATOM 1498 O O . TRP A 1 188 ? 15.431 4.082 4.238 1.00 83.31 188 TRP A O 1
ATOM 1508 N N . SER A 1 189 ? 16.041 1.955 4.667 1.00 86.25 189 SER A N 1
ATOM 1509 C CA . SER A 1 189 ? 16.653 1.695 3.372 1.00 86.25 189 SER A CA 1
ATOM 1510 C C . SER A 1 189 ? 15.554 1.271 2.397 1.00 86.25 189 SER A C 1
ATOM 1512 O O . SER A 1 189 ? 14.971 0.193 2.527 1.00 86.25 189 SER A O 1
ATOM 1514 N N . VAL A 1 190 ? 15.253 2.128 1.420 1.00 87.06 190 VAL A N 1
ATOM 1515 C CA . VAL A 1 190 ? 14.179 1.919 0.443 1.00 87.06 190 VAL A CA 1
ATOM 1516 C C . VAL A 1 190 ? 14.745 1.885 -0.968 1.00 87.06 190 VAL A C 1
ATOM 1518 O O . VAL A 1 190 ? 15.433 2.806 -1.419 1.00 87.06 190 VAL A O 1
ATOM 1521 N N . LEU A 1 191 ? 14.441 0.803 -1.677 1.00 90.94 191 LEU A N 1
ATOM 1522 C CA . LEU A 1 191 ? 14.756 0.634 -3.082 1.00 90.94 191 LEU A CA 1
ATOM 1523 C C . LEU A 1 191 ? 13.587 1.145 -3.924 1.00 90.94 191 LEU A C 1
ATOM 1525 O O . LEU A 1 191 ? 12.478 0.616 -3.863 1.00 90.94 191 LEU A O 1
ATOM 1529 N N . ASN A 1 192 ? 13.851 2.163 -4.734 1.00 91.12 192 ASN A N 1
ATOM 1530 C CA . ASN A 1 192 ? 12.918 2.657 -5.732 1.00 91.12 192 ASN A CA 1
ATOM 1531 C C . ASN A 1 192 ? 13.240 2.079 -7.103 1.00 91.12 192 ASN A C 1
ATOM 1533 O O . ASN A 1 192 ? 14.416 1.979 -7.453 1.00 91.12 192 ASN A O 1
ATOM 1537 N N . VAL A 1 193 ? 12.219 1.744 -7.894 1.00 91.25 193 VAL A N 1
ATOM 1538 C CA . VAL A 1 193 ? 12.383 1.082 -9.200 1.00 91.25 193 VAL A CA 1
ATOM 1539 C C . VAL A 1 193 ? 11.392 1.641 -10.221 1.00 91.25 193 VAL A C 1
ATOM 1541 O O . VAL A 1 193 ? 10.250 1.950 -9.884 1.00 91.25 193 VAL A O 1
ATOM 1544 N N . GLY A 1 194 ? 11.822 1.794 -11.474 1.00 91.12 194 GLY A N 1
ATOM 1545 C CA . GLY A 1 194 ? 10.987 2.359 -12.533 1.00 91.12 194 GLY A CA 1
ATOM 1546 C C . GLY A 1 194 ? 11.771 2.766 -13.777 1.00 91.12 194 GLY A C 1
ATOM 1547 O O . GLY A 1 194 ? 12.882 2.304 -14.020 1.00 91.12 194 GLY A O 1
ATOM 1548 N N . LEU A 1 195 ? 11.169 3.623 -14.592 1.00 87.31 195 LEU A N 1
ATOM 1549 C CA . LEU A 1 195 ? 11.737 4.204 -15.805 1.00 87.31 195 LEU A CA 1
ATOM 1550 C C . LEU A 1 195 ? 12.654 5.387 -15.474 1.00 87.31 195 LEU A C 1
ATOM 1552 O O . LEU A 1 195 ? 12.410 6.118 -14.514 1.00 87.31 195 LEU A O 1
ATOM 1556 N N . VAL A 1 196 ? 13.670 5.608 -16.312 1.00 82.06 196 VAL A N 1
ATOM 1557 C CA . VAL A 1 196 ? 14.474 6.842 -16.290 1.00 82.06 196 VAL A CA 1
ATOM 1558 C C . VAL A 1 196 ? 13.599 8.042 -16.715 1.00 82.06 196 VAL A C 1
ATOM 1560 O O . VAL A 1 196 ? 13.069 8.017 -17.831 1.00 82.06 196 VAL A O 1
ATOM 1563 N N . PRO A 1 197 ? 13.465 9.106 -15.894 1.00 67.06 197 PRO A N 1
ATOM 1564 C CA . PRO A 1 197 ? 12.601 10.257 -16.194 1.00 67.06 197 PRO A CA 1
ATOM 1565 C C . PRO A 1 197 ? 12.985 11.048 -17.444 1.00 67.06 197 PRO A C 1
ATOM 1567 O O . PRO A 1 197 ? 12.099 11.489 -18.171 1.00 67.06 197 PRO A O 1
ATOM 1570 N N . ASP A 1 198 ? 14.285 11.192 -17.724 1.00 62.72 198 ASP A N 1
ATOM 1571 C CA . ASP A 1 198 ? 14.813 12.013 -18.830 1.00 62.72 198 ASP A CA 1
ATOM 1572 C C . ASP A 1 198 ? 14.361 11.548 -20.227 1.00 62.72 198 ASP A C 1
ATOM 1574 O O . ASP A 1 198 ? 14.514 12.266 -21.214 1.00 62.72 198 ASP A O 1
ATOM 1578 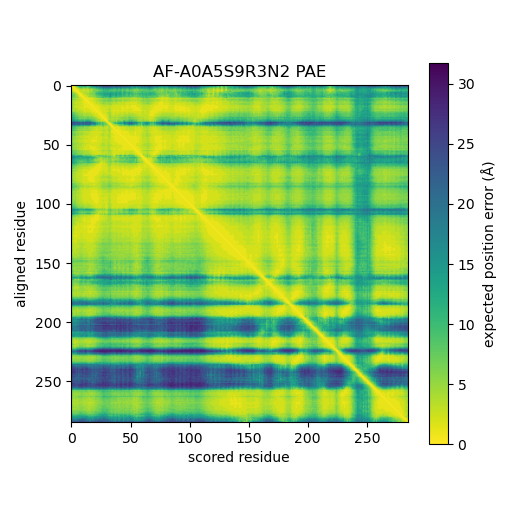N N . VAL A 1 199 ? 13.791 10.345 -20.322 1.00 55.47 199 VAL A N 1
ATOM 1579 C CA . VAL A 1 199 ? 13.298 9.749 -21.572 1.00 55.47 199 VAL A CA 1
ATOM 1580 C C . VAL A 1 199 ? 11.781 9.948 -21.739 1.00 55.47 199 VAL A C 1
ATOM 1582 O O . VAL A 1 199 ? 11.221 9.585 -22.773 1.00 55.47 199 VAL A O 1
ATOM 1585 N N . LEU A 1 200 ? 11.091 10.524 -20.748 1.00 60.81 200 LEU A N 1
ATOM 1586 C CA . LEU A 1 200 ? 9.630 10.604 -20.716 1.00 60.81 200 LEU A CA 1
ATOM 1587 C C . LEU A 1 200 ? 9.121 11.985 -21.160 1.00 60.81 200 LEU A C 1
ATOM 1589 O O . LEU A 1 200 ? 9.239 12.964 -20.417 1.00 60.81 200 LEU A O 1
ATOM 1593 N N . PRO A 1 201 ? 8.526 12.098 -22.364 1.00 53.88 201 PRO A N 1
ATOM 1594 C CA . PRO A 1 201 ? 7.975 13.362 -22.830 1.00 53.88 201 PRO A CA 1
ATOM 1595 C C . PRO A 1 201 ? 6.797 13.787 -21.946 1.00 53.88 201 PRO A C 1
ATOM 1597 O O . PRO A 1 201 ? 5.874 13.013 -21.715 1.00 53.88 201 PRO A O 1
ATOM 1600 N N . GLY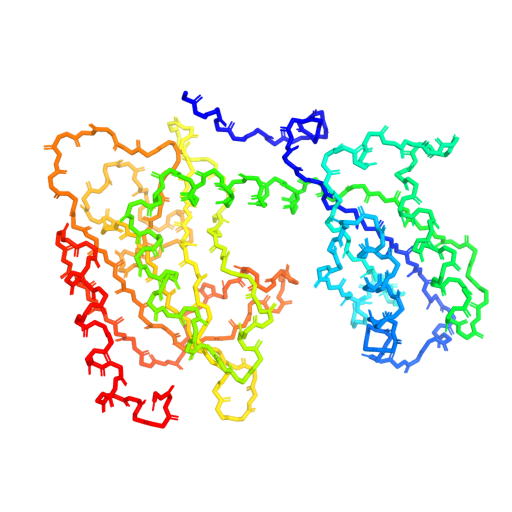 A 1 202 ? 6.811 15.038 -21.484 1.00 53.75 202 GLY A N 1
ATOM 1601 C CA . GLY A 1 202 ? 5.667 15.640 -20.798 1.00 53.75 202 GLY A CA 1
ATOM 1602 C C . GLY A 1 202 ? 5.582 15.404 -19.289 1.00 53.75 202 GLY A C 1
ATOM 1603 O O . GLY A 1 202 ? 4.596 15.838 -18.704 1.00 53.75 202 GLY A O 1
ATOM 1604 N N . VAL A 1 203 ? 6.589 14.805 -18.639 1.00 56.38 203 VAL A N 1
ATOM 1605 C CA . VAL A 1 203 ? 6.719 14.847 -17.170 1.00 56.38 203 VAL A CA 1
ATOM 1606 C C . VAL A 1 203 ? 7.350 16.197 -16.802 1.00 56.38 203 VAL A C 1
ATOM 1608 O O . VAL A 1 203 ? 8.540 16.394 -17.056 1.00 56.38 203 VAL A O 1
ATOM 1611 N N . PRO A 1 204 ? 6.596 17.178 -16.267 1.00 51.62 204 PRO A N 1
ATOM 1612 C CA . PRO A 1 204 ? 7.160 18.473 -15.934 1.00 51.62 204 PRO A CA 1
ATOM 1613 C C . PRO A 1 204 ? 8.032 18.318 -14.689 1.00 51.62 204 PRO A C 1
ATOM 1615 O O . PRO A 1 204 ? 7.553 18.368 -13.553 1.00 51.62 204 PRO A O 1
ATOM 1618 N N . VAL A 1 205 ? 9.327 18.130 -14.931 1.00 49.44 205 VAL A N 1
ATOM 1619 C CA . VAL A 1 205 ? 10.393 18.205 -13.934 1.00 49.44 205 VAL A CA 1
ATOM 1620 C C . VAL A 1 205 ? 10.149 19.422 -13.030 1.00 49.44 205 VAL A C 1
ATOM 1622 O O . VAL A 1 205 ? 10.097 20.556 -13.504 1.00 49.44 205 VAL A O 1
ATOM 1625 N N . GLY A 1 206 ? 9.945 19.183 -11.731 1.00 46.12 206 GLY A N 1
ATOM 1626 C CA . GLY A 1 206 ? 9.732 20.228 -10.721 1.00 46.12 206 GLY A CA 1
ATOM 1627 C C . GLY A 1 206 ? 8.278 20.633 -10.434 1.00 46.12 206 GLY A C 1
ATOM 1628 O O . GLY A 1 206 ? 8.058 21.361 -9.469 1.00 46.12 206 GLY A O 1
ATOM 1629 N N . ARG A 1 207 ? 7.277 20.166 -11.202 1.00 42.59 207 ARG A N 1
ATOM 1630 C CA . ARG A 1 207 ? 5.843 20.298 -10.834 1.00 42.59 207 ARG A CA 1
ATOM 1631 C C . ARG A 1 207 ? 5.274 19.030 -10.207 1.00 42.59 207 ARG A C 1
ATOM 1633 O O . ARG A 1 207 ? 4.409 19.112 -9.343 1.00 42.59 207 ARG A O 1
ATOM 1640 N N . THR A 1 208 ? 5.770 17.869 -10.618 1.00 51.53 208 THR A N 1
ATOM 1641 C CA . THR A 1 208 ? 5.568 16.614 -9.891 1.00 51.53 208 THR A CA 1
ATOM 1642 C C . THR A 1 208 ? 6.567 16.566 -8.737 1.00 51.53 208 THR A C 1
ATOM 1644 O O . THR A 1 208 ? 7.717 16.953 -8.935 1.00 51.53 208 THR A O 1
ATOM 1647 N N . ARG A 1 209 ? 6.199 16.052 -7.554 1.00 54.69 209 ARG A N 1
ATOM 1648 C CA . ARG A 1 209 ? 7.132 15.867 -6.412 1.00 54.69 209 ARG A CA 1
ATOM 1649 C C . ARG A 1 209 ? 8.282 14.866 -6.681 1.00 54.69 209 ARG A C 1
ATOM 1651 O O . ARG A 1 209 ? 8.972 14.451 -5.758 1.00 54.69 209 ARG A O 1
ATOM 1658 N N . VAL A 1 210 ? 8.471 14.467 -7.934 1.00 57.44 210 VAL A N 1
ATOM 1659 C CA . VAL A 1 210 ? 9.493 13.539 -8.407 1.00 57.44 210 VAL A CA 1
ATOM 1660 C C . VAL A 1 210 ? 10.719 14.332 -8.856 1.00 57.44 210 VAL A C 1
ATOM 1662 O O . VAL A 1 210 ? 10.624 15.192 -9.736 1.00 57.44 210 VAL A O 1
ATOM 1665 N N . ALA A 1 211 ? 11.876 14.029 -8.271 1.00 61.03 211 ALA A N 1
ATOM 1666 C CA . ALA A 1 211 ? 13.153 14.588 -8.707 1.00 61.03 211 ALA A CA 1
ATOM 1667 C C . ALA A 1 211 ? 13.625 13.951 -10.033 1.00 61.03 211 ALA A C 1
ATOM 1669 O O . ALA A 1 211 ? 13.353 12.782 -10.289 1.00 61.03 211 ALA A O 1
ATOM 1670 N N . VAL A 1 212 ? 14.376 14.704 -10.852 1.00 59.72 212 VAL A N 1
ATOM 1671 C CA . VAL A 1 212 ? 14.905 14.292 -12.184 1.00 59.72 212 VAL A CA 1
ATOM 1672 C C . VAL A 1 212 ? 15.622 12.942 -12.160 1.00 59.72 212 VAL A C 1
ATOM 1674 O O . VAL A 1 212 ? 15.672 12.206 -13.135 1.00 59.72 212 VAL A O 1
ATOM 1677 N N . ASP A 1 213 ? 16.173 12.604 -11.010 1.00 67.38 213 ASP A N 1
ATOM 1678 C CA . ASP A 1 213 ? 17.034 11.463 -10.795 1.00 67.38 213 ASP A CA 1
ATOM 1679 C C . ASP A 1 213 ? 16.312 10.298 -10.081 1.00 67.38 213 ASP A C 1
ATOM 1681 O O . ASP A 1 213 ? 16.957 9.349 -9.624 1.00 67.38 213 ASP A O 1
ATOM 1685 N N . GLN A 1 214 ? 14.988 10.356 -9.910 1.00 76.19 214 GLN A N 1
ATOM 1686 C CA . GLN A 1 214 ? 14.199 9.265 -9.330 1.00 76.19 214 GLN A CA 1
ATOM 1687 C C . GLN A 1 214 ? 13.581 8.375 -10.398 1.00 76.19 214 GLN A C 1
ATOM 1689 O O . GLN A 1 214 ? 13.006 8.893 -11.345 1.00 76.19 214 GLN A O 1
ATOM 1694 N N . PRO A 1 215 ? 13.615 7.046 -10.231 1.00 86.56 215 PRO A N 1
ATOM 1695 C CA . PRO A 1 215 ? 12.854 6.176 -11.110 1.00 86.56 215 PRO A CA 1
ATOM 1696 C C . PRO A 1 215 ? 11.351 6.449 -10.987 1.00 86.56 215 PRO A C 1
ATOM 1698 O O . PRO A 1 215 ? 10.852 6.657 -9.881 1.00 86.56 215 PRO A O 1
ATOM 1701 N N . VAL A 1 216 ? 10.632 6.397 -12.111 1.00 86.31 216 VAL A N 1
ATOM 1702 C CA . VAL A 1 216 ? 9.181 6.641 -12.158 1.00 86.31 216 VAL A CA 1
ATOM 1703 C C . VAL A 1 216 ? 8.406 5.535 -12.852 1.00 86.31 216 VAL A C 1
ATOM 1705 O O . VAL A 1 216 ? 8.880 4.900 -13.790 1.00 86.31 216 VAL A O 1
ATOM 1708 N N . LEU A 1 217 ? 7.160 5.355 -12.445 1.00 88.19 217 LEU A N 1
ATOM 1709 C CA . LEU A 1 217 ? 6.154 4.595 -13.166 1.00 88.19 217 LEU A CA 1
ATOM 1710 C C . LEU A 1 217 ? 5.105 5.558 -13.723 1.00 88.19 217 LEU A C 1
ATOM 1712 O O . LEU A 1 217 ? 4.728 6.527 -13.059 1.00 88.19 217 LEU A O 1
ATOM 1716 N N . LEU A 1 218 ? 4.629 5.280 -14.935 1.00 86.69 218 LEU A N 1
ATOM 1717 C CA . LEU A 1 218 ? 3.591 6.063 -15.596 1.00 86.69 218 LEU A CA 1
ATOM 1718 C C . LEU A 1 218 ? 2.340 5.222 -15.827 1.00 86.69 218 LEU A C 1
ATOM 1720 O O . LEU A 1 218 ? 2.421 4.068 -16.244 1.00 86.69 218 LEU A O 1
ATOM 1724 N N . ALA A 1 219 ? 1.177 5.824 -15.606 1.00 86.75 219 ALA A N 1
ATOM 1725 C CA . ALA A 1 219 ? -0.107 5.211 -15.913 1.00 86.75 219 ALA A CA 1
ATOM 1726 C C . ALA A 1 219 ? -0.906 6.112 -16.873 1.00 86.75 219 ALA A C 1
ATOM 1728 O O . ALA A 1 219 ? -1.215 7.238 -16.490 1.00 86.75 219 ALA A O 1
ATOM 1729 N N . PRO A 1 220 ? -1.289 5.649 -18.075 1.00 86.38 220 PRO A N 1
ATOM 1730 C CA . PRO A 1 220 ? -1.001 4.328 -18.631 1.00 86.38 220 PRO A CA 1
ATOM 1731 C C . PRO A 1 220 ? 0.489 4.144 -18.955 1.00 86.38 220 PRO A C 1
ATOM 1733 O O . PRO A 1 220 ? 1.211 5.110 -19.201 1.00 86.38 220 PRO A O 1
ATOM 1736 N N . ARG A 1 221 ? 0.939 2.884 -18.991 1.00 86.25 221 ARG A N 1
ATOM 1737 C CA . ARG A 1 221 ? 2.309 2.554 -19.396 1.00 86.25 221 ARG A CA 1
ATOM 1738 C C . ARG A 1 221 ? 2.547 3.018 -20.844 1.00 86.25 221 ARG A C 1
ATOM 1740 O O . ARG A 1 221 ? 1.770 2.636 -21.723 1.00 86.25 221 ARG A O 1
ATOM 1747 N N . PRO A 1 222 ? 3.610 3.792 -21.127 1.00 80.00 222 PRO A N 1
ATOM 1748 C CA . PRO A 1 222 ? 3.908 4.245 -22.480 1.00 80.00 222 PRO A CA 1
ATOM 1749 C C . PRO A 1 222 ? 4.163 3.072 -23.438 1.00 80.00 222 PRO A C 1
ATOM 1751 O O . PRO A 1 222 ? 4.869 2.123 -23.101 1.00 80.00 222 PRO A O 1
ATOM 1754 N N . THR A 1 223 ? 3.615 3.148 -24.654 1.00 73.31 223 THR A N 1
ATOM 1755 C CA . THR A 1 223 ? 3.663 2.061 -25.654 1.00 73.31 223 THR A CA 1
ATOM 1756 C C . THR A 1 223 ? 4.693 2.270 -26.767 1.00 73.31 223 THR A C 1
ATOM 1758 O O . THR A 1 223 ? 4.756 1.458 -27.689 1.00 73.31 223 THR A O 1
ATOM 1761 N N . MET A 1 224 ? 5.476 3.355 -26.747 1.00 58.56 224 MET A N 1
ATOM 1762 C CA . MET A 1 224 ? 6.444 3.620 -27.819 1.00 58.56 224 MET A CA 1
ATOM 1763 C C . MET A 1 224 ? 7.540 2.543 -27.869 1.00 58.56 224 MET A C 1
ATOM 1765 O O . MET A 1 224 ? 7.991 2.059 -26.834 1.00 58.56 224 MET A O 1
ATOM 1769 N N . HIS A 1 225 ? 7.951 2.183 -29.092 1.00 45.41 225 HIS A N 1
ATOM 1770 C CA . HIS A 1 225 ? 8.912 1.129 -29.460 1.00 45.41 225 HIS A CA 1
ATOM 1771 C C . HIS A 1 225 ? 10.365 1.420 -29.035 1.00 45.41 225 HIS A C 1
ATOM 1773 O O . HIS A 1 225 ? 11.295 1.301 -29.832 1.00 45.41 225 HIS A O 1
ATOM 1779 N N . CYS A 1 226 ? 10.572 1.826 -27.790 1.00 50.50 226 CYS A N 1
ATOM 1780 C CA . CYS A 1 226 ? 11.880 2.146 -27.252 1.00 50.50 226 CYS A CA 1
ATOM 1781 C C . CYS A 1 226 ? 12.315 1.019 -26.316 1.00 50.50 226 CYS A C 1
ATOM 1783 O O . CYS A 1 226 ? 11.547 0.553 -25.476 1.00 50.50 226 CYS A O 1
ATOM 1785 N N . THR A 1 227 ? 13.564 0.582 -26.452 1.00 62.44 227 THR A N 1
ATOM 1786 C CA . THR A 1 227 ? 14.264 -0.169 -25.410 1.00 62.44 227 THR A CA 1
ATOM 1787 C C . THR A 1 227 ? 14.278 0.692 -24.151 1.00 62.44 227 THR A C 1
ATOM 1789 O O . THR A 1 227 ? 15.058 1.641 -24.065 1.00 62.44 227 THR A O 1
ATOM 1792 N N . TRP A 1 228 ? 13.365 0.422 -23.219 1.00 73.69 228 TRP A N 1
ATOM 1793 C CA . TRP A 1 228 ? 13.298 1.140 -21.954 1.00 73.69 228 TRP A CA 1
ATOM 1794 C C . TRP A 1 228 ? 14.598 0.933 -21.186 1.00 73.69 228 TRP A C 1
ATOM 1796 O O . TRP A 1 228 ? 15.059 -0.196 -21.035 1.00 73.69 228 TRP A O 1
ATOM 1806 N N . THR A 1 229 ? 15.178 2.023 -20.693 1.00 85.25 229 THR A N 1
ATOM 1807 C CA . THR A 1 229 ? 16.201 1.941 -19.656 1.00 85.25 229 THR A CA 1
ATOM 1808 C C . THR A 1 229 ? 15.489 2.014 -18.318 1.00 85.25 229 THR A C 1
ATOM 1810 O O . THR A 1 229 ? 14.816 3.002 -18.008 1.00 85.25 229 THR A O 1
ATOM 1813 N N . TRP A 1 230 ? 15.632 0.952 -17.539 1.00 88.81 230 TRP A N 1
ATOM 1814 C CA . TRP A 1 230 ? 15.162 0.898 -16.169 1.00 88.81 230 TRP A CA 1
ATOM 1815 C C . TRP A 1 230 ? 16.176 1.563 -15.263 1.00 88.81 230 TRP A C 1
ATOM 1817 O O . TRP A 1 230 ? 17.384 1.493 -15.497 1.00 88.81 230 TRP A O 1
ATOM 1827 N N . MET A 1 231 ? 15.666 2.184 -14.216 1.00 90.62 231 MET A N 1
ATOM 1828 C CA . MET A 1 231 ? 16.436 2.798 -13.161 1.00 90.62 231 MET A CA 1
ATOM 1829 C C . MET A 1 231 ? 16.000 2.210 -11.831 1.00 90.62 231 MET A C 1
ATOM 1831 O O . MET A 1 231 ? 14.811 2.016 -11.573 1.00 90.62 231 MET A O 1
ATOM 1835 N N . ALA A 1 232 ? 16.979 1.967 -10.974 1.00 90.69 232 ALA A N 1
ATOM 1836 C CA . ALA A 1 232 ? 16.739 1.764 -9.563 1.00 90.69 232 ALA A CA 1
ATOM 1837 C C . ALA A 1 232 ? 17.539 2.788 -8.769 1.00 90.69 232 ALA A C 1
ATOM 1839 O O . ALA A 1 232 ? 18.652 3.156 -9.160 1.00 90.69 232 ALA A O 1
ATOM 1840 N N . SER A 1 233 ? 16.988 3.231 -7.646 1.00 89.31 233 SER A N 1
ATOM 1841 C CA . SER A 1 233 ? 17.726 4.035 -6.683 1.00 89.31 233 SER A CA 1
ATOM 1842 C C . SER A 1 233 ? 17.522 3.514 -5.277 1.00 89.31 233 SER A C 1
ATOM 1844 O O . SER A 1 233 ? 16.382 3.328 -4.868 1.00 89.31 233 SER A O 1
ATOM 1846 N N . LEU A 1 234 ? 18.607 3.338 -4.532 1.00 87.00 234 LEU A N 1
ATOM 1847 C CA . LEU A 1 234 ? 18.538 3.115 -3.094 1.00 87.00 234 LEU A CA 1
ATOM 1848 C C . LEU A 1 234 ? 18.625 4.465 -2.391 1.00 87.00 234 LEU A C 1
ATOM 1850 O O . LEU A 1 234 ? 19.511 5.275 -2.696 1.00 87.00 234 LEU A O 1
ATOM 1854 N N . ARG A 1 235 ? 17.715 4.682 -1.449 1.00 81.19 235 ARG A N 1
ATOM 1855 C CA . ARG A 1 235 ? 17.702 5.847 -0.572 1.00 81.19 235 ARG A CA 1
ATOM 1856 C C . ARG A 1 235 ? 17.554 5.390 0.868 1.00 81.19 235 ARG A C 1
ATOM 1858 O O . ARG A 1 235 ? 16.799 4.465 1.143 1.00 81.19 235 ARG A O 1
ATOM 1865 N N . VAL A 1 236 ? 18.235 6.084 1.765 1.00 73.62 236 VAL A N 1
ATOM 1866 C CA . VAL A 1 236 ? 17.958 6.017 3.199 1.00 73.62 236 VAL A CA 1
ATOM 1867 C C . VAL A 1 236 ? 17.076 7.209 3.531 1.00 73.62 236 VAL A C 1
ATOM 1869 O O . VAL A 1 236 ? 17.485 8.330 3.249 1.00 73.62 236 VAL A O 1
ATOM 1872 N N . GLY A 1 237 ? 15.884 7.001 4.085 1.00 63.09 237 GLY A N 1
ATOM 1873 C CA . GLY A 1 237 ? 14.968 8.092 4.434 1.00 63.09 237 GLY A CA 1
ATOM 1874 C C . GLY A 1 237 ? 13.911 7.674 5.453 1.00 63.09 237 GLY A C 1
ATOM 1875 O O . GLY A 1 237 ? 13.631 6.489 5.603 1.00 63.09 237 GLY A O 1
ATOM 1876 N N . GLY A 1 238 ? 13.349 8.640 6.181 1.00 57.75 238 GLY A N 1
ATOM 1877 C CA . GLY A 1 238 ? 12.211 8.405 7.076 1.00 57.75 238 GLY A CA 1
ATOM 1878 C C . GLY A 1 238 ? 10.880 8.327 6.320 1.00 57.75 238 GLY A C 1
ATOM 1879 O O . GLY A 1 238 ? 10.795 8.696 5.139 1.00 57.75 238 GLY A O 1
ATOM 1880 N N . PHE A 1 239 ? 9.828 7.872 7.003 1.00 53.78 239 PHE A N 1
ATOM 1881 C CA . PHE A 1 239 ? 8.464 8.120 6.536 1.00 53.78 239 PHE A CA 1
ATOM 1882 C C . PHE A 1 239 ? 8.201 9.633 6.526 1.00 53.78 239 PHE A C 1
ATOM 1884 O O . PHE A 1 239 ? 8.832 10.399 7.252 1.00 53.78 239 PHE A O 1
ATOM 1891 N N . ASN A 1 240 ? 7.307 10.096 5.653 1.00 42.84 240 ASN A N 1
ATOM 1892 C CA . ASN A 1 240 ? 6.740 11.424 5.849 1.00 42.84 240 ASN A CA 1
ATOM 1893 C C . ASN A 1 240 ? 5.726 11.304 6.992 1.00 42.84 240 ASN A C 1
ATOM 1895 O O . ASN A 1 240 ? 4.597 10.875 6.753 1.00 42.84 240 ASN A O 1
ATOM 1899 N N . ASP A 1 241 ? 6.114 11.720 8.197 1.00 33.97 241 ASP A N 1
ATOM 1900 C CA . ASP A 1 241 ? 5.246 11.712 9.388 1.00 33.97 241 ASP A CA 1
ATOM 1901 C C . ASP A 1 241 ? 3.926 12.483 9.161 1.00 33.97 241 ASP A C 1
ATOM 1903 O O . ASP A 1 241 ? 2.935 12.259 9.835 1.00 33.97 241 ASP A O 1
ATOM 1907 N N . HIS A 1 242 ? 3.858 13.354 8.146 1.00 30.02 242 HIS A N 1
ATOM 1908 C CA . HIS A 1 242 ? 2.669 14.155 7.829 1.00 30.02 242 HIS A CA 1
ATOM 1909 C C . HIS A 1 242 ? 1.628 13.501 6.908 1.00 30.02 242 HIS A C 1
ATOM 1911 O O . HIS A 1 242 ? 0.650 14.162 6.564 1.00 30.02 242 HIS A O 1
ATOM 1917 N N . VAL A 1 243 ? 1.826 12.267 6.430 1.00 33.81 243 VAL A N 1
ATOM 1918 C CA . VAL A 1 243 ? 0.833 11.618 5.542 1.00 33.81 243 VAL A CA 1
ATOM 1919 C C . VAL A 1 243 ? 0.345 10.276 6.083 1.00 33.81 243 VAL A C 1
ATOM 1921 O O . VAL A 1 243 ? -0.497 9.654 5.444 1.00 33.81 243 VAL A O 1
ATOM 1924 N N . GLY A 1 244 ? 0.834 9.821 7.243 1.00 34.97 244 GLY A N 1
ATOM 1925 C CA . GLY A 1 244 ? 0.343 8.630 7.950 1.00 34.97 244 GLY A CA 1
ATOM 1926 C C . GLY A 1 244 ? 0.447 7.305 7.183 1.00 34.97 244 GLY A C 1
ATOM 1927 O O . GLY A 1 244 ? 0.234 6.236 7.737 1.00 34.97 244 GLY A O 1
ATOM 1928 N N . ASN A 1 245 ? 0.760 7.335 5.895 1.00 38.78 245 ASN A N 1
ATOM 1929 C CA . ASN A 1 245 ? 0.817 6.180 5.036 1.00 38.78 245 ASN A CA 1
ATOM 1930 C C . ASN A 1 245 ? 2.271 5.706 5.004 1.00 38.78 245 ASN A C 1
ATOM 1932 O O . ASN A 1 245 ? 3.112 6.444 4.474 1.00 38.78 245 ASN A O 1
ATOM 1936 N N . PRO A 1 246 ? 2.586 4.482 5.465 1.00 36.78 246 PRO A N 1
ATOM 1937 C CA . PRO A 1 246 ? 3.914 3.920 5.260 1.00 36.78 246 PRO A CA 1
ATOM 1938 C C . PRO A 1 246 ? 4.292 3.905 3.764 1.00 36.78 246 PRO A C 1
ATOM 1940 O O . PRO A 1 246 ? 5.461 3.952 3.413 1.00 36.78 246 PRO A O 1
ATOM 1943 N N . GLY A 1 247 ? 3.331 3.968 2.838 1.00 36.88 247 GLY A N 1
ATOM 1944 C CA . GLY A 1 247 ? 3.593 4.124 1.408 1.00 36.88 247 GLY A CA 1
ATOM 1945 C C . GLY A 1 247 ? 4.175 5.476 0.966 1.00 36.88 247 GLY A C 1
ATOM 1946 O O . GLY A 1 247 ? 4.732 5.558 -0.129 1.00 36.88 247 GLY A O 1
ATOM 1947 N N . VAL A 1 248 ? 4.076 6.556 1.747 1.00 39.28 248 VAL A N 1
ATOM 1948 C CA . VAL A 1 248 ? 4.503 7.895 1.300 1.00 39.28 248 VAL A CA 1
ATOM 1949 C C . VAL A 1 248 ? 5.856 8.248 1.910 1.00 39.28 248 VAL A C 1
ATOM 1951 O O . VAL A 1 248 ? 5.958 8.780 3.011 1.00 39.28 248 VAL A O 1
ATOM 1954 N N . ILE A 1 249 ? 6.922 7.976 1.155 1.00 42.44 249 ILE A N 1
ATOM 1955 C CA . ILE A 1 249 ? 8.276 8.428 1.498 1.00 42.44 249 ILE A CA 1
ATOM 1956 C C . ILE A 1 249 ? 8.310 9.957 1.500 1.00 42.44 249 ILE A C 1
ATOM 1958 O O . ILE A 1 249 ? 7.758 10.604 0.598 1.00 42.44 249 ILE A O 1
ATOM 1962 N N . SER A 1 250 ? 9.016 10.533 2.474 1.00 41.38 250 SER A N 1
ATOM 1963 C CA . SER A 1 250 ? 9.349 11.948 2.430 1.00 41.38 250 SER A CA 1
ATOM 1964 C C . SER A 1 250 ? 10.059 12.333 1.140 1.00 41.38 250 SER A C 1
ATOM 1966 O O . SER A 1 250 ? 11.090 11.779 0.769 1.00 41.38 250 SER A O 1
ATOM 1968 N N . THR A 1 251 ? 9.495 13.312 0.434 1.00 42.38 251 THR A N 1
ATOM 1969 C CA . THR A 1 251 ? 10.147 13.948 -0.716 1.00 42.38 251 THR A CA 1
ATOM 1970 C C . THR A 1 251 ? 11.197 14.961 -0.273 1.00 42.38 251 THR A C 1
ATOM 1972 O O . THR A 1 251 ? 11.847 15.559 -1.131 1.00 42.38 251 THR A O 1
ATOM 1975 N N . GLN A 1 252 ? 11.362 15.191 1.038 1.00 40.53 252 GLN A N 1
ATOM 1976 C CA . GLN A 1 252 ? 12.524 15.923 1.512 1.00 40.53 252 GLN A CA 1
ATOM 1977 C C . GLN A 1 252 ? 13.777 15.125 1.133 1.00 40.53 252 GLN A C 1
ATOM 1979 O O . GLN A 1 252 ? 13.774 13.894 1.234 1.00 40.53 252 GLN A O 1
ATOM 1984 N N . PRO A 1 253 ? 14.830 15.787 0.626 1.00 42.41 253 PRO A N 1
ATOM 1985 C CA . PRO A 1 253 ? 16.100 15.122 0.406 1.00 42.41 253 PRO A CA 1
ATOM 1986 C C . PRO A 1 253 ? 16.540 14.561 1.752 1.00 42.41 253 PRO A C 1
ATOM 1988 O O . PRO A 1 253 ? 16.867 15.311 2.664 1.00 42.41 253 PRO A O 1
ATOM 1991 N N . ALA A 1 254 ? 16.472 13.243 1.897 1.00 47.50 254 ALA A N 1
ATOM 1992 C CA . ALA A 1 254 ? 17.021 12.610 3.070 1.00 47.50 254 ALA A CA 1
ATOM 1993 C C . ALA A 1 254 ? 18.527 12.888 3.072 1.00 47.50 254 ALA A C 1
ATOM 1995 O O . ALA A 1 254 ? 19.205 12.639 2.070 1.00 47.50 254 ALA A O 1
ATOM 1996 N N . ASP A 1 255 ? 19.037 13.426 4.177 1.00 45.75 255 ASP A N 1
ATOM 1997 C CA . ASP A 1 255 ? 20.471 13.498 4.426 1.00 45.75 255 ASP A CA 1
ATOM 1998 C C . ASP A 1 255 ? 21.008 12.059 4.460 1.00 45.75 255 ASP A C 1
ATOM 2000 O O . ASP A 1 255 ? 20.869 11.334 5.448 1.00 45.75 255 ASP A O 1
ATOM 2004 N N . GLY A 1 256 ? 21.552 11.599 3.332 1.00 57.31 256 GLY A N 1
ATOM 2005 C CA . GLY A 1 256 ? 21.929 10.203 3.164 1.00 57.31 256 GLY A CA 1
ATOM 2006 C C . GLY A 1 256 ? 22.605 9.896 1.833 1.00 57.31 256 GLY A C 1
ATOM 2007 O O . GLY A 1 256 ? 22.473 10.616 0.841 1.00 57.31 256 GLY A O 1
ATOM 2008 N N . ALA A 1 257 ? 23.356 8.795 1.820 1.00 64.19 257 ALA A N 1
ATOM 2009 C CA . ALA A 1 257 ? 23.961 8.275 0.606 1.00 64.19 257 ALA A CA 1
ATOM 2010 C C . ALA A 1 257 ? 22.873 7.797 -0.363 1.00 64.19 257 ALA A C 1
ATOM 2012 O O . ALA A 1 257 ? 21.910 7.132 0.025 1.00 64.19 257 ALA A O 1
ATOM 2013 N N . ARG A 1 258 ? 23.051 8.124 -1.642 1.00 75.81 258 ARG A N 1
ATOM 2014 C CA . ARG A 1 258 ? 22.159 7.710 -2.718 1.00 75.81 258 ARG A CA 1
ATOM 2015 C C . ARG A 1 258 ? 22.932 6.901 -3.737 1.00 75.81 258 ARG A C 1
ATOM 2017 O O . ARG A 1 258 ? 23.956 7.354 -4.244 1.00 75.81 258 ARG A O 1
ATOM 2024 N N . TYR A 1 259 ? 22.390 5.742 -4.077 1.00 86.75 259 TYR A N 1
ATOM 2025 C CA . TYR A 1 259 ? 22.967 4.848 -5.075 1.00 86.75 259 TYR A CA 1
ATOM 2026 C C . TYR A 1 259 ? 21.984 4.675 -6.221 1.00 86.75 259 TYR A C 1
ATOM 2028 O O . TYR A 1 259 ? 20.773 4.646 -5.999 1.00 86.75 259 TYR A O 1
ATOM 2036 N N . GLN A 1 260 ? 22.497 4.608 -7.446 1.00 90.56 260 GLN A N 1
ATOM 2037 C CA . GLN A 1 260 ? 21.686 4.524 -8.653 1.00 90.56 260 GLN A CA 1
ATOM 2038 C C . GLN A 1 260 ? 22.284 3.528 -9.631 1.00 90.56 260 GLN A C 1
ATOM 2040 O O . GLN A 1 260 ? 23.493 3.504 -9.858 1.00 90.56 260 GLN A O 1
ATOM 2045 N N . TRP A 1 261 ? 21.402 2.756 -10.253 1.00 93.25 261 TRP A N 1
ATOM 2046 C CA . TRP A 1 261 ? 21.751 1.780 -11.273 1.00 93.25 261 TRP A CA 1
ATOM 2047 C C . TRP A 1 261 ? 20.795 1.914 -12.443 1.00 93.25 261 TRP A C 1
ATOM 2049 O O . TRP A 1 261 ? 19.623 2.249 -12.260 1.00 93.25 261 TRP A O 1
ATOM 2059 N N . GLN A 1 262 ? 21.298 1.641 -13.642 1.00 93.38 262 GLN A N 1
ATOM 2060 C CA . GLN A 1 262 ? 20.496 1.644 -14.855 1.00 93.38 262 GLN A CA 1
ATOM 2061 C C . GLN A 1 262 ? 20.855 0.458 -15.746 1.00 93.38 262 GLN A C 1
ATOM 2063 O O . GLN A 1 262 ? 22.034 0.142 -15.923 1.00 93.38 262 GLN A O 1
ATOM 2068 N N . ALA A 1 263 ? 19.844 -0.190 -16.320 1.00 92.06 263 ALA A N 1
ATOM 2069 C CA . ALA A 1 263 ? 20.019 -1.216 -17.344 1.00 92.06 263 ALA A CA 1
ATOM 2070 C C . ALA A 1 263 ? 18.747 -1.364 -18.189 1.00 92.06 263 ALA A C 1
ATOM 2072 O O . ALA A 1 263 ? 17.649 -1.067 -17.732 1.00 92.06 263 ALA A O 1
ATOM 2073 N N . ALA A 1 264 ? 18.890 -1.858 -19.419 1.00 90.44 264 ALA A N 1
ATOM 2074 C CA . ALA A 1 264 ? 17.746 -2.141 -20.291 1.00 90.44 264 ALA A CA 1
ATOM 2075 C C . ALA A 1 264 ? 17.012 -3.451 -19.933 1.00 90.44 264 ALA A C 1
ATOM 2077 O O . ALA A 1 264 ? 15.846 -3.626 -20.271 1.00 90.44 264 ALA A O 1
ATOM 2078 N N . ASP A 1 265 ? 17.692 -4.373 -19.247 1.00 91.50 265 ASP A N 1
ATOM 2079 C CA . ASP A 1 265 ? 17.138 -5.649 -18.785 1.00 91.50 265 ASP A CA 1
ATOM 2080 C C . ASP A 1 265 ? 16.905 -5.600 -17.261 1.00 91.50 265 ASP A C 1
ATOM 2082 O O . ASP A 1 265 ? 17.876 -5.384 -16.522 1.00 91.50 265 ASP A O 1
ATOM 2086 N N . PRO A 1 266 ? 15.661 -5.809 -16.781 1.00 93.12 266 PRO A N 1
ATOM 2087 C CA . PRO A 1 266 ? 15.337 -5.895 -15.357 1.00 93.12 266 PRO A CA 1
ATOM 2088 C C . PRO A 1 266 ? 16.197 -6.893 -14.575 1.00 93.12 266 PRO A C 1
ATOM 2090 O O . PRO A 1 266 ? 16.604 -6.600 -13.451 1.00 93.12 266 PRO A O 1
ATOM 2093 N N . THR A 1 267 ? 16.520 -8.050 -15.166 1.00 95.69 267 THR A N 1
ATOM 2094 C CA . THR A 1 267 ? 17.286 -9.106 -14.479 1.00 95.69 267 THR A CA 1
ATOM 2095 C C . THR A 1 267 ? 18.714 -8.653 -14.232 1.00 95.69 267 THR A C 1
ATOM 2097 O O . THR A 1 267 ? 19.196 -8.684 -13.099 1.00 95.69 267 THR A O 1
ATOM 2100 N N . ARG A 1 268 ? 19.368 -8.132 -15.277 1.00 96.12 268 ARG A N 1
ATOM 2101 C CA . ARG A 1 268 ? 20.698 -7.532 -15.157 1.00 96.12 268 ARG A CA 1
ATOM 2102 C C . ARG A 1 268 ? 20.726 -6.376 -14.156 1.00 96.12 268 ARG A C 1
ATOM 2104 O O . ARG A 1 268 ? 21.710 -6.241 -13.430 1.00 96.12 268 ARG A O 1
ATOM 2111 N N . LEU A 1 269 ? 19.682 -5.541 -14.122 1.00 95.31 269 LEU A N 1
ATOM 2112 C CA . LEU A 1 269 ? 19.588 -4.449 -13.152 1.00 95.31 269 LEU A CA 1
ATOM 2113 C C . LEU A 1 269 ? 19.563 -4.991 -11.715 1.00 95.31 269 LEU A C 1
ATOM 2115 O O . LEU A 1 269 ? 20.351 -4.544 -10.883 1.00 95.31 269 LEU A O 1
ATOM 2119 N N . ALA A 1 270 ? 18.719 -5.988 -11.444 1.00 96.06 270 ALA A N 1
ATOM 2120 C CA . ALA A 1 270 ? 18.627 -6.625 -10.134 1.00 96.06 270 ALA A CA 1
ATOM 2121 C C . ALA A 1 270 ? 19.943 -7.312 -9.717 1.00 96.06 270 ALA A C 1
ATOM 2123 O O . ALA A 1 270 ? 20.362 -7.170 -8.568 1.00 96.06 270 ALA A 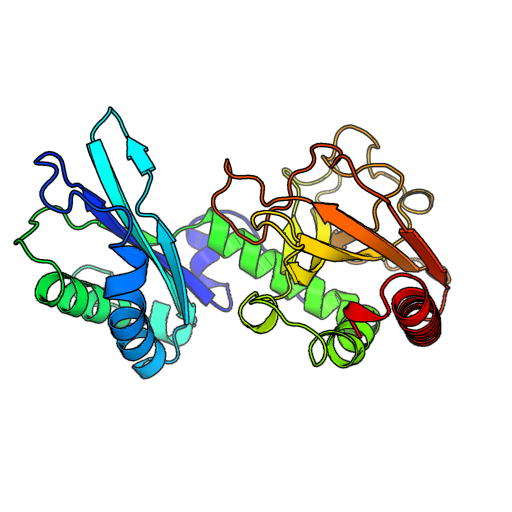O 1
ATOM 2124 N N . ASP A 1 271 ? 20.635 -7.988 -10.644 1.00 96.06 271 ASP A N 1
ATOM 2125 C CA . ASP A 1 271 ? 21.941 -8.618 -10.389 1.00 96.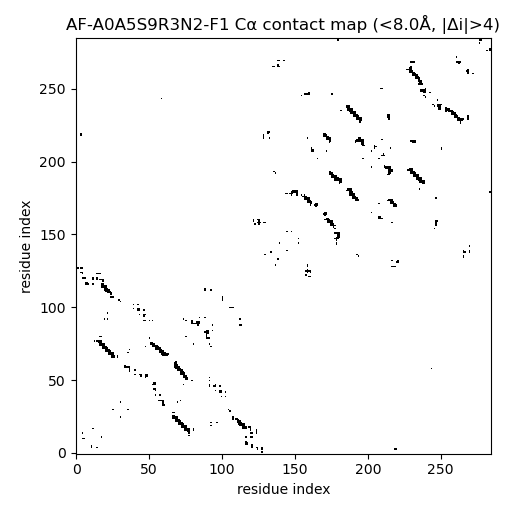06 271 ASP A CA 1
ATOM 2126 C C . ASP A 1 271 ? 23.016 -7.592 -9.999 1.00 96.06 271 ASP A C 1
ATOM 2128 O O . ASP A 1 271 ? 23.803 -7.826 -9.076 1.00 96.06 271 ASP A O 1
ATOM 2132 N N . MET A 1 272 ? 23.055 -6.445 -10.691 1.00 96.06 272 MET A N 1
ATOM 2133 C CA . MET A 1 272 ? 23.978 -5.353 -10.369 1.00 96.06 272 MET A CA 1
ATOM 2134 C C . MET A 1 272 ? 23.723 -4.813 -8.962 1.00 96.06 272 MET A C 1
ATOM 2136 O O . MET A 1 272 ? 24.667 -4.664 -8.188 1.00 96.06 272 MET A O 1
ATOM 2140 N N . ILE A 1 273 ? 22.453 -4.576 -8.624 1.00 94.50 273 ILE A N 1
ATOM 2141 C CA . ILE A 1 273 ? 22.054 -4.059 -7.313 1.00 94.50 273 ILE A CA 1
ATOM 2142 C C . ILE A 1 273 ? 22.400 -5.060 -6.215 1.00 94.50 273 ILE A C 1
ATOM 2144 O O . ILE A 1 273 ? 23.046 -4.679 -5.251 1.00 94.50 273 ILE A O 1
ATOM 2148 N N . GLU A 1 274 ? 22.039 -6.339 -6.347 1.00 93.69 274 GLU A N 1
ATOM 2149 C CA . GLU A 1 274 ? 22.367 -7.350 -5.330 1.00 93.69 274 GLU A CA 1
ATOM 2150 C C . GLU A 1 274 ? 23.875 -7.442 -5.079 1.00 93.69 274 GLU A C 1
ATOM 2152 O O . GLU A 1 274 ? 24.314 -7.463 -3.926 1.00 93.69 274 GLU A O 1
ATOM 2157 N N . ARG A 1 275 ? 24.681 -7.477 -6.147 1.00 93.69 275 ARG A N 1
ATOM 2158 C CA . ARG A 1 275 ? 26.141 -7.514 -6.019 1.00 93.69 275 ARG A CA 1
ATOM 2159 C C . ARG A 1 275 ? 26.658 -6.286 -5.273 1.00 93.69 275 ARG A C 1
ATOM 2161 O O . ARG A 1 275 ? 27.485 -6.429 -4.378 1.00 93.69 275 ARG A O 1
ATOM 2168 N N . ASP A 1 276 ? 26.188 -5.102 -5.646 1.00 92.56 276 ASP A N 1
ATOM 2169 C CA . ASP A 1 276 ? 26.687 -3.853 -5.083 1.00 92.56 276 ASP A CA 1
ATOM 2170 C C . ASP A 1 276 ? 26.182 -3.654 -3.641 1.00 92.56 276 ASP A C 1
ATOM 2172 O O . ASP A 1 276 ? 26.960 -3.248 -2.782 1.00 92.56 276 ASP A O 1
ATOM 2176 N N . LEU A 1 277 ? 24.937 -4.033 -3.323 1.00 88.75 277 LEU A N 1
ATOM 2177 C CA . LEU A 1 277 ? 24.403 -3.998 -1.956 1.00 88.75 277 LEU A CA 1
ATOM 2178 C C . LEU A 1 277 ? 25.179 -4.918 -1.011 1.00 88.75 277 LEU A C 1
ATOM 2180 O O . LEU A 1 277 ? 25.457 -4.516 0.112 1.00 88.75 277 LEU A O 1
ATOM 2184 N N . ARG A 1 278 ? 25.601 -6.106 -1.460 1.00 87.75 278 ARG A N 1
ATOM 2185 C CA . ARG A 1 278 ? 26.467 -6.989 -0.656 1.00 87.75 278 ARG A CA 1
ATOM 2186 C C . ARG A 1 278 ? 27.824 -6.368 -0.331 1.00 87.75 278 ARG A C 1
ATOM 2188 O O . ARG A 1 278 ? 28.407 -6.683 0.701 1.00 87.75 278 ARG A O 1
ATOM 2195 N N . LEU A 1 279 ? 28.343 -5.519 -1.217 1.00 86.12 279 LEU A N 1
ATOM 2196 C CA . LEU A 1 279 ? 29.626 -4.841 -1.025 1.00 86.12 279 LEU A CA 1
ATOM 2197 C C . LEU A 1 279 ? 29.487 -3.596 -0.144 1.00 86.12 279 LEU A C 1
ATOM 2199 O O . LEU A 1 279 ? 30.343 -3.343 0.699 1.00 86.12 279 LEU A O 1
ATOM 2203 N N . LEU A 1 280 ? 28.423 -2.822 -0.357 1.00 80.88 280 LEU A N 1
ATOM 2204 C CA . LEU A 1 280 ? 28.174 -1.555 0.332 1.00 80.88 280 LEU A CA 1
ATOM 2205 C C . LEU A 1 280 ? 27.582 -1.764 1.729 1.00 80.88 280 LEU A C 1
ATOM 2207 O O . LEU A 1 280 ? 27.907 -1.026 2.655 1.00 80.88 280 LEU A O 1
ATOM 2211 N N . PHE A 1 281 ? 26.753 -2.795 1.878 1.00 80.19 281 PHE A N 1
ATOM 2212 C CA . PHE A 1 281 ? 26.008 -3.106 3.089 1.00 80.19 281 PHE A CA 1
ATOM 2213 C C . PHE A 1 281 ? 26.132 -4.601 3.422 1.00 80.19 281 PHE A C 1
ATOM 2215 O O . PHE A 1 281 ? 25.139 -5.327 3.423 1.00 80.19 281 PHE A O 1
ATOM 2222 N N . PRO A 1 282 ? 27.343 -5.097 3.734 1.00 72.00 282 PRO A N 1
ATOM 2223 C CA . PRO A 1 282 ? 27.561 -6.517 4.023 1.00 72.00 282 PRO A CA 1
ATOM 2224 C C . PRO A 1 282 ? 26.792 -6.981 5.261 1.00 72.00 282 PRO A C 1
ATOM 2226 O O . PRO A 1 282 ? 26.457 -8.149 5.384 1.00 72.00 282 PRO A O 1
ATOM 2229 N N . MET A 1 283 ? 26.483 -6.057 6.173 1.00 69.94 283 MET A N 1
ATOM 2230 C CA . MET A 1 283 ? 25.660 -6.347 7.339 1.00 69.94 283 MET A CA 1
ATOM 2231 C C . MET A 1 283 ? 24.174 -6.433 7.002 1.00 69.94 283 MET A C 1
ATOM 2233 O O . MET A 1 283 ? 23.448 -6.880 7.877 1.00 69.94 283 MET A O 1
ATOM 2237 N N . MET A 1 284 ? 23.722 -6.001 5.812 1.00 64.94 284 MET A N 1
ATOM 2238 C CA . MET A 1 284 ? 22.331 -6.050 5.324 1.00 64.94 284 MET A CA 1
ATOM 2239 C C . MET A 1 284 ? 21.948 -7.352 4.615 1.00 64.94 284 MET A C 1
ATOM 2241 O O . MET A 1 284 ? 20.765 -7.563 4.356 1.00 64.94 284 MET A O 1
ATOM 2245 N N . TRP A 1 285 ? 22.922 -8.212 4.311 1.00 62.22 285 TRP A N 1
ATOM 2246 C CA . TRP A 1 285 ? 22.797 -9.248 3.287 1.00 62.22 285 TRP A CA 1
ATOM 2247 C C . TRP A 1 285 ? 23.317 -10.624 3.685 1.00 62.22 285 TRP A C 1
ATOM 2249 O O . TRP A 1 285 ? 24.325 -10.694 4.418 1.00 62.22 285 TRP A O 1
#

pLDDT: mean 82.0, std 16.11, range [30.02, 98.25]

Radius of gyration: 20.31 Å; Cα contacts (8 Å, |Δi|>4): 514; chains: 1; bounding box: 58×35×58 Å

Nearest PDB structures (foldseek):
  2caj-assembly1_A-2  TM=5.490E-01  e=7.863E-03  Helicobacter pylori 26695
  2wve-assembly1_B  TM=5.204E-01  e=3.880E-02  Helicobacter pylori 26695
  1xmb-assembly1_A  TM=3.472E-01  e=3.129E-01  Arabidopsis thaliana
  6ost-assembly1_7  TM=3.029E-01  e=3.033E+00  Escherichia coli
  2aus-assembly1_C  TM=2.579E-01  e=3.646E+00  Pyrococcus abyssi

Foldseek 3Di:
DDDQQDFDDVSCLVFQWFKKKKKFWAQVCPQVDLCLFVQCVVVLQVLQVVQPKGWQTKDQPDDDPNITMIMTIIIGGSVQCPCADPVRGRPSQVSSNVSSCVRDPDHTDDI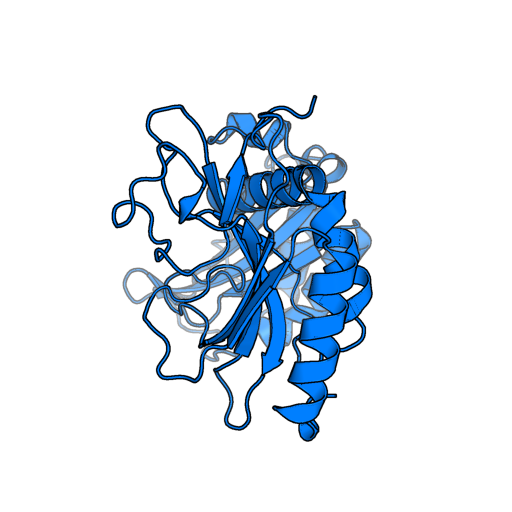DMGIDRVVSSQQRNFVLQCVQVVQQVVLVCVQQQVLADACLVVDDWTFGWFDAAFPVRKTKTWIWRWRHADPPDFKTWIKIKAFQQVVDPRPPAPVGLDHNGGHITMPPGDDDPDLTKMKMKIDIFGCPPVPPHSNHTDSPRPPTDMDMDIDSHSNVRSVVCVVVCCVVPVVSD

Solvent-accessible surface area (backbone atoms only — not comparable to full-atom values): 16231 Å² total; per-residue (Å²): 130,88,77,81,77,63,88,56,74,83,42,55,81,74,37,74,41,37,30,32,36,42,34,38,70,37,81,81,53,79,76,82,51,76,50,53,37,70,73,41,44,67,60,45,35,53,52,30,44,76,73,70,24,43,59,74,54,52,47,42,87,49,63,57,96,88,28,37,36,39,36,40,35,33,39,27,38,42,76,51,54,69,41,55,47,97,85,72,41,28,49,65,57,54,53,38,51,56,50,47,60,70,71,46,98,58,92,76,87,67,69,46,76,47,73,40,56,67,63,23,42,47,51,44,46,17,54,51,50,49,65,74,38,36,86,47,50,49,56,48,46,73,65,47,57,88,56,28,34,77,66,24,67,80,55,78,72,40,37,36,68,59,81,75,62,43,99,88,65,34,42,54,26,31,32,42,36,59,37,29,53,42,94,87,64,79,31,32,37,32,41,28,40,29,35,48,46,91,77,49,88,86,67,58,76,78,78,44,77,55,57,77,88,43,29,32,41,53,42,74,68,84,81,71,99,60,89,54,47,34,20,36,32,41,38,42,37,39,68,28,84,89,66,80,39,89,68,42,64,44,76,64,84,46,92,56,72,73,48,76,50,72,31,70,45,53,64,63,40,48,54,52,48,54,57,48,43,44,70,78,36,52,90,69,100

Sequence (285 aa):
MEVLPTRGDDALQTYRSVVWCIEVRDPAKILVDDSVGERTQGTVSAVAASYGCIFDCCYDDDEVDEIPYYQWMIRVPQAEHRRRTTEDIPRVIDAVRSALQSALPAPFDDWLCYPHAEISYSNAVSDYLRNAYADLLDVFDARFLPRRRDGAEALEPTATYYGDRLSDGSLVATYNLWLCEEPGGHRWSVLNVGLVPDVLPGVPVGRTRVAVDQPVLLAPRPTMHCTWTWMASLRVGGFNDHVGNPGVISTQPADGARYQWQAADPTRLADMIERDLRLLFPMMW